Protein AF-A0A7C5WNE4-F1 (afdb_monomer_lite)

Sequence (240 aa):
MAMLGAAALPAALLIDAREHGLVRELGRRRARQRDAAPVLLGSLAWMGIGLTAAAFLVPDWYLLRSTTRSAAGTAEVSFALAVNGVLLGGVMLLLGQRPTALRRRIAGVLRWILPTHLMAPLLLMEVNEAFGVWMPWSILLLSLALGFCVASAVRQWKPFLFSGMVFLAAWYVRCFARIETELGDDRGWRVGLTVAALVAGPALMLLAWKGPAWIAKRRIRRWERLSSLRAEPRAGRSWR

Structure (mmCIF, N/CA/C/O backbone):
data_AF-A0A7C5WNE4-F1
#
_entry.id   AF-A0A7C5WNE4-F1
#
loop_
_atom_site.group_PDB
_atom_site.id
_atom_site.type_symbol
_atom_site.label_atom_id
_atom_site.label_alt_id
_atom_site.label_comp_id
_atom_site.label_asym_id
_atom_site.label_entity_id
_atom_site.label_seq_id
_atom_site.pdbx_PDB_ins_code
_atom_site.Cartn_x
_atom_site.Cartn_y
_atom_site.Cartn_z
_atom_site.occupancy
_atom_site.B_iso_or_equiv
_atom_site.auth_seq_id
_atom_site.auth_comp_id
_atom_site.auth_asym_id
_atom_site.auth_atom_id
_atom_site.pdbx_PDB_model_num
ATOM 1 N N . MET A 1 1 ? -4.559 -10.873 -14.034 1.00 37.84 1 MET A N 1
ATOM 2 C CA . MET A 1 1 ? -4.314 -10.396 -12.649 1.00 37.84 1 MET A CA 1
ATOM 3 C C . MET A 1 1 ? -5.546 -10.372 -11.727 1.00 37.84 1 MET A C 1
ATOM 5 O O . MET A 1 1 ? -5.359 -10.233 -10.526 1.00 37.84 1 MET A O 1
ATOM 9 N N . ALA A 1 2 ? -6.779 -10.596 -12.206 1.00 33.19 2 ALA A N 1
ATOM 10 C CA . ALA A 1 2 ? -7.979 -10.648 -11.350 1.00 33.19 2 ALA A CA 1
ATOM 11 C C . ALA A 1 2 ? -8.043 -11.856 -10.378 1.00 33.19 2 ALA A C 1
ATOM 13 O O . ALA A 1 2 ? -8.724 -11.792 -9.359 1.00 33.19 2 ALA A O 1
ATOM 14 N N . MET A 1 3 ? -7.302 -12.941 -10.641 1.00 30.50 3 MET A N 1
ATOM 15 C CA . MET A 1 3 ? -7.360 -14.163 -9.821 1.00 30.50 3 MET A CA 1
ATOM 16 C C . MET A 1 3 ? -6.629 -14.077 -8.469 1.00 30.50 3 MET A C 1
ATOM 18 O O . MET A 1 3 ? -7.032 -14.751 -7.524 1.00 30.50 3 MET A O 1
ATOM 22 N N . LEU A 1 4 ? -5.611 -13.220 -8.322 1.00 36.50 4 LEU A N 1
ATOM 23 C CA . LEU A 1 4 ? -4.866 -13.102 -7.056 1.00 36.50 4 LEU A CA 1
ATOM 24 C C . LEU A 1 4 ? -5.669 -12.374 -5.961 1.00 36.50 4 LEU A C 1
ATOM 26 O O . LEU A 1 4 ? -5.543 -12.703 -4.784 1.00 36.50 4 LEU A O 1
ATOM 30 N N . GLY A 1 5 ? -6.559 -11.449 -6.340 1.00 36.56 5 GLY A N 1
ATOM 31 C CA . GLY A 1 5 ? -7.485 -10.799 -5.404 1.00 36.56 5 GLY A CA 1
ATOM 32 C C . GLY A 1 5 ? -8.582 -11.740 -4.890 1.00 36.56 5 GLY A C 1
ATOM 33 O O . GLY A 1 5 ? -8.981 -11.645 -3.731 1.00 36.56 5 GLY A O 1
ATOM 34 N N . ALA A 1 6 ? -9.017 -12.694 -5.721 1.00 40.59 6 ALA A N 1
ATOM 35 C CA . ALA A 1 6 ? -10.048 -13.666 -5.363 1.00 40.59 6 ALA A CA 1
ATOM 36 C C . ALA A 1 6 ? -9.552 -14.725 -4.363 1.00 40.59 6 ALA A C 1
ATOM 38 O O . ALA A 1 6 ? -10.344 -15.199 -3.557 1.00 40.59 6 ALA A O 1
ATOM 39 N N . ALA A 1 7 ? -8.253 -15.054 -4.364 1.00 38.09 7 ALA A N 1
ATOM 40 C CA . ALA A 1 7 ? -7.648 -16.011 -3.429 1.00 38.09 7 ALA A CA 1
ATOM 41 C C . ALA A 1 7 ? -7.307 -15.404 -2.050 1.00 38.09 7 ALA A C 1
ATOM 43 O O . ALA A 1 7 ? -7.29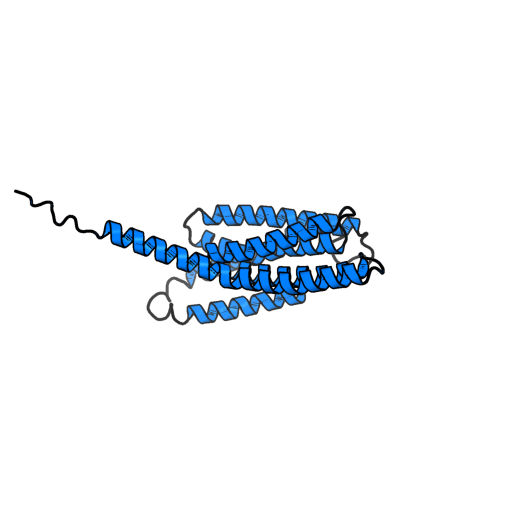8 -16.109 -1.040 1.00 38.09 7 ALA A O 1
ATOM 44 N N . ALA A 1 8 ? -7.084 -14.087 -1.973 1.00 44.19 8 ALA A N 1
ATOM 45 C CA . ALA A 1 8 ? -6.803 -13.396 -0.711 1.00 44.19 8 ALA A CA 1
ATOM 46 C C . ALA A 1 8 ? -8.034 -13.316 0.215 1.00 44.19 8 ALA A C 1
ATOM 48 O O . ALA A 1 8 ? -7.898 -13.355 1.439 1.00 44.19 8 ALA A O 1
ATOM 49 N N . LEU A 1 9 ? -9.237 -13.254 -0.364 1.00 44.12 9 LEU A N 1
ATOM 50 C CA . LEU A 1 9 ? -10.505 -13.201 0.369 1.00 44.12 9 LEU A CA 1
ATOM 51 C C . LEU A 1 9 ? -10.791 -14.478 1.198 1.00 44.12 9 LEU A C 1
ATOM 53 O O . LEU A 1 9 ? -11.045 -14.350 2.398 1.00 44.12 9 LEU A O 1
ATOM 57 N N . PRO A 1 10 ? -10.714 -15.707 0.640 1.00 48.47 10 PRO A N 1
ATOM 58 C CA . PRO A 1 10 ? -10.914 -16.938 1.404 1.00 48.47 10 PRO A CA 1
ATOM 59 C C . PRO A 1 10 ? -9.796 -17.186 2.425 1.00 48.47 10 PRO A C 1
ATOM 61 O O . PRO A 1 10 ? -10.081 -17.678 3.515 1.00 48.47 10 PRO A O 1
ATOM 64 N N . ALA A 1 11 ? -8.551 -16.783 2.142 1.00 44.16 11 ALA A N 1
ATOM 65 C CA . ALA A 1 11 ? -7.455 -16.867 3.110 1.00 44.16 11 ALA A CA 1
ATOM 66 C C . ALA A 1 11 ? -7.670 -15.929 4.315 1.00 44.16 11 ALA A C 1
ATOM 68 O O . ALA A 1 11 ? -7.474 -16.335 5.462 1.00 44.16 11 ALA A O 1
ATOM 69 N N . ALA A 1 12 ? -8.146 -14.701 4.078 1.00 51.56 12 ALA A N 1
ATOM 70 C CA . ALA A 1 12 ? -8.519 -13.767 5.140 1.00 51.56 12 ALA A CA 1
ATOM 71 C C . ALA A 1 12 ? -9.698 -14.289 5.984 1.00 51.56 12 ALA A C 1
ATOM 73 O O . ALA A 1 12 ? -9.687 -14.140 7.207 1.00 51.56 12 A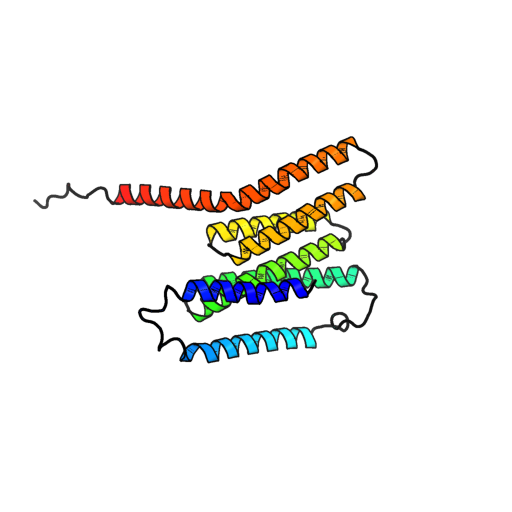LA A O 1
ATOM 74 N N . LEU A 1 13 ? -10.671 -14.959 5.353 1.00 49.12 13 LEU A N 1
ATOM 75 C CA . LEU A 1 13 ? -11.804 -15.596 6.036 1.00 49.12 13 LEU A CA 1
ATOM 76 C C . LEU A 1 13 ? -11.381 -16.812 6.880 1.00 49.12 13 LEU A C 1
ATOM 78 O O . LEU A 1 13 ? -11.878 -16.984 7.992 1.00 49.12 13 LEU A O 1
ATOM 82 N N . LEU A 1 14 ? -10.433 -17.623 6.401 1.00 50.09 14 LEU A N 1
ATOM 83 C CA . LEU A 1 14 ? -9.893 -18.781 7.129 1.00 50.09 14 LEU A CA 1
ATOM 84 C C . LEU A 1 14 ? -9.075 -18.377 8.365 1.00 50.09 14 LEU A C 1
ATOM 86 O O . LEU A 1 14 ? -9.166 -19.026 9.409 1.00 50.09 14 LEU A O 1
ATOM 90 N N . ILE A 1 15 ? -8.301 -17.293 8.269 1.00 48.22 15 ILE A N 1
ATOM 91 C CA . ILE A 1 15 ? -7.490 -16.781 9.384 1.00 48.22 15 ILE A CA 1
ATOM 92 C C . ILE A 1 15 ? -8.384 -16.154 10.470 1.00 48.22 15 ILE A C 1
ATOM 94 O O . ILE A 1 15 ? -8.166 -16.404 11.657 1.00 48.22 15 ILE A O 1
ATOM 98 N N . ASP A 1 16 ? -9.432 -15.417 10.086 1.00 46.94 16 ASP A N 1
ATOM 99 C CA . ASP A 1 16 ? -10.393 -14.809 11.025 1.00 46.94 16 ASP A CA 1
ATOM 100 C C . ASP A 1 16 ? -11.283 -15.864 11.720 1.00 46.94 16 ASP A C 1
ATOM 102 O O . ASP A 1 16 ? -11.597 -15.754 12.909 1.00 46.94 16 ASP A O 1
ATOM 106 N N . ALA A 1 17 ? -11.620 -16.956 11.020 1.00 54.62 17 ALA A N 1
ATOM 107 C CA . ALA A 1 17 ? -12.373 -18.075 11.587 1.00 54.62 17 ALA A CA 1
ATOM 108 C C . ALA A 1 17 ? -11.606 -18.807 12.707 1.00 54.62 17 ALA A C 1
ATOM 110 O O . ALA A 1 17 ? -12.213 -19.219 13.699 1.00 54.62 17 ALA A O 1
ATOM 111 N N . ARG A 1 18 ? -10.273 -18.925 12.594 1.00 48.44 18 ARG A N 1
ATOM 112 C CA . ARG A 1 18 ? -9.430 -19.593 13.603 1.00 48.44 18 ARG A CA 1
ATOM 113 C C . ARG A 1 18 ? -9.220 -18.751 14.865 1.00 48.44 18 ARG A C 1
ATOM 115 O O . ARG A 1 18 ? -9.280 -19.294 15.966 1.00 48.44 18 ARG A O 1
ATOM 122 N N . GLU A 1 19 ? -9.046 -17.433 14.738 1.00 45.78 19 GLU A N 1
ATOM 123 C CA . GLU A 1 19 ? -8.872 -16.527 15.893 1.00 45.78 19 GLU A CA 1
ATOM 124 C C . GLU A 1 19 ? -10.174 -16.352 16.712 1.00 45.78 19 GLU A C 1
ATOM 126 O O . GLU A 1 19 ? -10.143 -15.986 17.889 1.00 45.78 19 GLU A O 1
ATOM 131 N N . HIS A 1 20 ? -11.342 -16.645 16.129 1.00 44.78 20 HIS A N 1
ATOM 132 C CA . HIS A 1 20 ? -12.647 -16.499 16.784 1.00 44.78 20 HIS A CA 1
ATOM 133 C C . HIS A 1 20 ? -13.189 -17.748 17.492 1.00 44.78 20 HIS A C 1
ATOM 135 O O . HIS A 1 20 ? -14.148 -17.605 18.260 1.00 44.78 20 HIS A O 1
ATOM 141 N N . GLY A 1 21 ? -12.577 -18.923 17.306 1.00 47.31 21 GLY A N 1
ATOM 142 C CA . GLY A 1 21 ? -12.914 -20.143 18.053 1.00 47.31 21 GLY A CA 1
ATOM 143 C C . GLY A 1 21 ? -12.549 -20.043 19.538 1.00 47.31 21 GLY A C 1
ATOM 144 O O . GLY A 1 21 ? -13.383 -20.297 20.401 1.00 47.31 21 GLY A O 1
ATOM 145 N N . LEU A 1 22 ? -11.356 -19.525 19.844 1.00 47.03 22 LEU A N 1
ATOM 146 C CA . LEU A 1 22 ? -10.805 -19.488 21.208 1.00 47.03 22 LEU A CA 1
ATOM 147 C C . LEU A 1 22 ? -11.406 -18.404 22.125 1.00 47.03 22 LEU A C 1
ATOM 149 O O . LEU A 1 22 ? -11.330 -18.515 23.342 1.00 47.03 22 LEU A O 1
ATOM 153 N N . VAL A 1 23 ? -12.039 -17.363 21.571 1.00 49.62 23 VAL A N 1
ATOM 154 C CA . VAL A 1 23 ? -12.553 -16.212 22.353 1.00 49.62 23 VAL A CA 1
ATOM 155 C C . VAL A 1 23 ? -14.090 -16.235 22.495 1.00 49.62 23 VAL A C 1
ATOM 157 O O . VAL A 1 23 ? -14.679 -15.385 23.166 1.00 49.62 23 VAL A O 1
ATOM 160 N N . ARG A 1 24 ? -14.792 -17.190 21.858 1.00 46.88 24 ARG A N 1
ATOM 161 C CA . ARG A 1 24 ? -16.273 -17.241 21.820 1.00 46.88 24 ARG A CA 1
ATOM 162 C C . ARG A 1 24 ? -16.926 -18.373 22.602 1.00 46.88 24 ARG A C 1
ATOM 164 O O . ARG A 1 24 ? -18.151 -18.318 22.745 1.00 46.88 24 ARG A O 1
ATOM 171 N N . GLU A 1 25 ? -16.189 -19.354 23.103 1.00 48.19 25 GLU A N 1
ATOM 172 C CA . GLU A 1 25 ? -16.832 -20.520 23.720 1.00 48.19 25 GLU A CA 1
ATOM 173 C C . GLU A 1 25 ? -17.483 -20.212 25.079 1.00 48.19 25 GLU A C 1
ATOM 175 O O . GLU A 1 25 ? -18.455 -20.859 25.446 1.00 48.19 25 GLU A O 1
ATOM 180 N N . LEU A 1 26 ? -17.081 -19.127 25.753 1.00 47.12 26 LEU A N 1
ATOM 181 C CA . LEU A 1 26 ? -17.519 -18.829 27.123 1.00 47.12 26 LEU A CA 1
ATOM 182 C C . LEU A 1 26 ? -18.565 -17.702 27.294 1.00 47.12 26 LEU A C 1
ATOM 184 O O . LEU A 1 26 ? -18.782 -17.270 28.418 1.00 47.12 26 LEU A O 1
ATOM 188 N N . GLY A 1 27 ? -19.283 -17.220 26.259 1.00 51.28 27 GLY A N 1
ATOM 189 C CA . GLY A 1 27 ? -20.433 -16.338 26.596 1.00 51.28 27 GLY A CA 1
ATOM 190 C C . GLY A 1 27 ? -21.216 -15.555 25.539 1.00 51.28 27 GLY A C 1
ATOM 191 O O . GLY A 1 27 ? -22.021 -14.708 25.910 1.00 51.28 27 GLY A O 1
ATOM 192 N N . ARG A 1 28 ? -21.024 -15.747 24.225 1.00 49.31 28 ARG A N 1
ATOM 193 C CA . ARG A 1 28 ? -21.617 -14.839 23.204 1.00 49.31 28 ARG A CA 1
ATOM 194 C C . ARG A 1 28 ? -22.352 -15.530 22.043 1.00 49.31 28 ARG A C 1
ATOM 196 O O . ARG A 1 28 ? -22.368 -14.974 20.942 1.00 49.31 28 ARG A O 1
ATOM 203 N N . ARG A 1 29 ? -22.933 -16.725 22.238 1.00 48.59 29 ARG A N 1
ATOM 204 C CA . ARG A 1 29 ? -23.576 -17.493 21.144 1.00 48.59 29 ARG A CA 1
ATOM 205 C C . ARG A 1 29 ? -25.023 -17.074 20.796 1.00 48.59 29 ARG A C 1
ATOM 207 O O . ARG A 1 29 ? -25.356 -17.133 19.622 1.00 48.59 29 ARG A O 1
ATOM 214 N N . ARG A 1 30 ? -25.857 -16.548 21.710 1.00 44.69 30 ARG A N 1
ATOM 215 C CA . ARG A 1 30 ? -27.266 -16.180 21.381 1.00 44.69 30 ARG A CA 1
ATOM 216 C C . ARG A 1 30 ? -27.478 -14.790 20.758 1.00 44.69 30 ARG A C 1
ATOM 218 O O . ARG A 1 30 ? -28.405 -14.617 19.979 1.00 44.69 30 ARG A O 1
ATOM 225 N N . ALA A 1 31 ? -26.613 -13.809 21.025 1.00 46.25 31 ALA A N 1
ATOM 226 C CA . ALA A 1 31 ? -26.814 -12.437 20.532 1.00 46.25 31 ALA A CA 1
ATOM 227 C C . ALA A 1 31 ? -26.291 -12.182 19.099 1.00 46.25 31 ALA A C 1
ATOM 229 O O . ALA A 1 31 ? -26.682 -11.209 18.470 1.00 46.25 31 ALA A O 1
ATOM 230 N N . ARG A 1 32 ? -25.413 -13.038 18.549 1.00 47.53 32 ARG A N 1
ATOM 231 C CA . ARG A 1 32 ? -24.748 -12.779 17.250 1.00 47.53 32 ARG A CA 1
ATOM 232 C C . ARG A 1 32 ? -25.515 -13.269 16.017 1.00 47.53 32 ARG A C 1
ATOM 234 O O . ARG A 1 32 ? -25.189 -12.830 14.919 1.00 47.53 32 ARG A O 1
ATOM 241 N N . GLN A 1 33 ? -26.499 -14.156 16.170 1.00 47.81 33 GLN A N 1
ATOM 242 C CA . GLN A 1 33 ? -27.218 -14.741 15.029 1.00 47.81 33 GLN A CA 1
ATOM 243 C C . GLN A 1 33 ? -28.276 -13.792 14.434 1.00 47.81 33 GLN A C 1
ATOM 245 O O . GLN A 1 33 ? -28.468 -13.797 13.223 1.00 47.81 33 GLN A O 1
ATOM 250 N N . ARG A 1 34 ? -28.885 -12.906 15.241 1.00 47.34 34 ARG A N 1
ATOM 251 C CA . ARG A 1 34 ? -29.848 -11.890 14.759 1.00 47.34 34 ARG A CA 1
ATOM 252 C C . ARG A 1 34 ? -29.205 -10.719 13.991 1.00 47.34 34 ARG A C 1
ATOM 254 O O . ARG A 1 34 ? -29.879 -10.098 13.181 1.00 47.34 34 ARG A O 1
ATOM 261 N N . ASP A 1 35 ? -27.897 -10.493 14.146 1.00 47.38 35 ASP A N 1
ATOM 262 C CA . ASP A 1 35 ? -27.158 -9.396 13.486 1.00 47.38 35 ASP A CA 1
ATOM 263 C C . ASP A 1 35 ? -26.395 -9.817 12.217 1.00 47.38 35 ASP A C 1
ATOM 265 O O . ASP A 1 35 ? -25.770 -8.982 11.556 1.00 47.38 35 ASP A O 1
ATOM 269 N N . ALA A 1 36 ? -26.373 -11.111 11.891 1.00 49.19 36 ALA A N 1
ATOM 270 C CA . ALA A 1 36 ? -25.631 -11.627 10.741 1.00 49.19 36 ALA A CA 1
ATOM 271 C C . ALA A 1 36 ? -26.383 -11.380 9.425 1.00 49.19 36 ALA A C 1
ATOM 273 O O . ALA A 1 36 ? -25.782 -10.919 8.458 1.00 49.19 36 ALA A O 1
ATOM 274 N N . ALA A 1 37 ? -27.700 -11.600 9.420 1.00 52.44 37 ALA A N 1
ATOM 275 C CA . ALA A 1 37 ? -28.558 -11.375 8.260 1.00 52.44 37 ALA A CA 1
ATOM 276 C C . ALA A 1 37 ? -28.557 -9.910 7.772 1.00 52.44 37 ALA A C 1
ATOM 278 O O . ALA A 1 37 ? -28.301 -9.701 6.587 1.00 52.44 37 ALA A O 1
ATOM 279 N N . PRO A 1 38 ? -28.732 -8.881 8.629 1.00 53.22 38 PRO A N 1
ATOM 280 C CA . PRO A 1 38 ? -28.729 -7.493 8.161 1.00 53.22 38 PRO A CA 1
ATOM 281 C C . PRO A 1 38 ? -27.350 -7.008 7.681 1.00 53.22 38 PRO A C 1
ATOM 283 O O . PRO A 1 38 ? -27.281 -6.178 6.779 1.00 53.22 38 PRO A O 1
ATOM 286 N N . VAL A 1 39 ? -26.237 -7.537 8.212 1.00 48.00 39 VAL A N 1
ATOM 287 C CA . VAL A 1 39 ? -24.887 -7.196 7.711 1.00 48.00 39 VAL A CA 1
ATOM 288 C C . VAL A 1 39 ? -24.570 -7.905 6.398 1.00 48.00 39 VAL A C 1
ATOM 290 O O . VAL A 1 39 ? -23.946 -7.298 5.528 1.00 48.00 39 VAL A O 1
ATOM 293 N N . LEU A 1 40 ? -25.027 -9.145 6.218 1.00 54.62 40 LEU A N 1
ATOM 294 C CA . LEU A 1 40 ? -24.888 -9.855 4.947 1.00 54.62 40 LEU A CA 1
ATOM 295 C C . LEU A 1 40 ? -25.726 -9.168 3.855 1.00 54.62 40 LEU A C 1
ATOM 297 O O . LEU A 1 40 ? -25.198 -8.873 2.787 1.00 54.62 40 LEU A O 1
ATOM 301 N N . LEU A 1 41 ? -26.979 -8.807 4.170 1.00 53.59 41 LEU A N 1
ATOM 302 C CA . LEU A 1 41 ? -27.868 -8.027 3.300 1.00 53.59 41 LEU A CA 1
ATOM 303 C C . LEU A 1 41 ? -27.280 -6.650 2.970 1.00 53.59 41 LEU A C 1
ATOM 305 O O . LEU A 1 41 ? -27.300 -6.252 1.814 1.00 53.59 41 LEU A O 1
ATOM 309 N N . GLY A 1 42 ? -26.673 -5.954 3.937 1.00 54.72 42 GLY A N 1
ATOM 310 C CA . GLY A 1 42 ? -26.012 -4.667 3.688 1.00 54.72 42 GLY A CA 1
ATOM 311 C C . GLY A 1 42 ? -24.732 -4.770 2.849 1.00 54.72 42 GLY A C 1
ATOM 312 O O . GLY A 1 42 ? -24.441 -3.871 2.066 1.00 54.72 42 GLY A O 1
ATOM 313 N N . SER A 1 43 ? -23.980 -5.867 2.972 1.00 46.28 43 SER A N 1
ATOM 314 C CA . SER A 1 43 ? -22.759 -6.107 2.184 1.00 46.28 43 SER A CA 1
ATOM 315 C C . SER A 1 43 ? -23.089 -6.526 0.750 1.00 46.28 43 SER A C 1
ATOM 317 O O . SER A 1 43 ? -22.432 -6.076 -0.184 1.00 46.28 43 SER A O 1
ATOM 319 N N . LEU A 1 44 ? -24.143 -7.329 0.571 1.00 57.28 44 LEU A N 1
ATOM 320 C CA . LEU A 1 44 ? -24.668 -7.698 -0.744 1.00 57.28 44 LEU A CA 1
ATOM 321 C C . LEU A 1 44 ? -25.334 -6.502 -1.436 1.00 57.28 44 LEU A C 1
ATOM 323 O O . LEU A 1 44 ? -25.111 -6.307 -2.625 1.00 57.28 44 LEU A O 1
ATOM 327 N N . ALA A 1 45 ? -26.060 -5.653 -0.700 1.00 53.72 45 ALA A N 1
ATOM 328 C CA . ALA A 1 45 ? -26.625 -4.414 -1.233 1.00 53.72 45 ALA A CA 1
ATOM 329 C C . ALA A 1 45 ? -25.530 -3.423 -1.674 1.00 53.72 45 ALA A C 1
ATOM 331 O O . ALA A 1 45 ? -25.657 -2.813 -2.729 1.00 53.72 45 ALA A O 1
ATOM 332 N N . TRP A 1 46 ? -24.417 -3.304 -0.932 1.00 53.47 46 TRP A N 1
ATOM 333 C CA . TRP A 1 46 ? -23.271 -2.470 -1.335 1.00 53.47 46 TRP A CA 1
ATOM 334 C C . TRP A 1 46 ? -22.446 -3.064 -2.482 1.00 53.47 46 TRP A C 1
ATOM 336 O O . TRP A 1 46 ? -22.011 -2.312 -3.350 1.00 53.47 46 TRP A O 1
ATOM 346 N N . MET A 1 47 ? -22.247 -4.386 -2.531 1.00 52.12 47 MET A N 1
ATOM 347 C CA . MET A 1 47 ? -21.655 -5.035 -3.710 1.00 52.12 47 MET A CA 1
ATOM 348 C C . MET A 1 47 ? -22.550 -4.854 -4.936 1.00 52.12 47 MET A C 1
ATOM 350 O O . MET A 1 47 ? -22.035 -4.534 -5.997 1.00 52.12 47 MET A O 1
ATOM 354 N N . GLY A 1 48 ? -23.870 -4.985 -4.784 1.00 52.69 48 GLY A N 1
ATOM 355 C CA . GLY A 1 48 ? -24.845 -4.757 -5.848 1.00 52.69 48 GLY A CA 1
ATOM 356 C C . GLY A 1 48 ? -24.838 -3.313 -6.340 1.00 52.69 48 GLY A C 1
ATOM 357 O O . GLY A 1 48 ? -24.709 -3.087 -7.529 1.00 52.69 48 GLY A O 1
ATOM 358 N N . ILE A 1 49 ? -24.870 -2.320 -5.449 1.00 53.94 49 ILE A N 1
ATOM 359 C CA . ILE A 1 49 ? -24.830 -0.901 -5.841 1.00 53.94 49 ILE A CA 1
ATOM 360 C C . ILE A 1 49 ? -23.458 -0.519 -6.421 1.00 53.94 49 ILE A C 1
ATOM 362 O O . ILE A 1 49 ? -23.405 0.218 -7.399 1.00 53.94 49 ILE A O 1
ATOM 366 N N . GLY A 1 50 ? -22.354 -1.055 -5.887 1.00 50.03 50 GLY A N 1
ATOM 367 C CA . GLY A 1 50 ? -21.010 -0.859 -6.437 1.00 50.03 50 GLY A CA 1
ATOM 368 C C . GLY A 1 50 ? -20.834 -1.487 -7.820 1.00 50.03 50 GLY A C 1
ATOM 369 O O . GLY A 1 50 ? -20.232 -0.867 -8.687 1.00 50.03 50 GLY A O 1
ATOM 370 N N . LEU A 1 51 ? -21.410 -2.669 -8.053 1.00 53.81 51 LEU A N 1
ATOM 371 C CA . LEU A 1 51 ? -21.401 -3.341 -9.355 1.00 53.81 51 LEU A CA 1
ATOM 372 C C . LEU A 1 51 ? -22.375 -2.694 -10.352 1.00 53.81 51 LEU A C 1
ATOM 374 O O . LEU A 1 51 ? -22.005 -2.542 -11.506 1.00 53.81 51 LEU A O 1
ATOM 378 N N . THR A 1 52 ? -23.567 -2.252 -9.932 1.00 46.31 52 THR A N 1
ATOM 379 C CA . THR A 1 52 ? -24.563 -1.576 -10.788 1.00 46.31 52 THR A CA 1
ATOM 380 C C . THR A 1 52 ? -24.146 -0.141 -11.127 1.00 46.31 52 THR A C 1
ATOM 382 O O . THR A 1 52 ? -24.333 0.285 -12.261 1.00 46.31 52 THR A O 1
ATOM 385 N N . ALA A 1 53 ? -23.491 0.592 -10.217 1.00 48.19 53 ALA A N 1
ATOM 386 C CA . ALA A 1 53 ? -22.873 1.888 -10.524 1.00 48.19 53 ALA A CA 1
ATOM 387 C C . ALA A 1 53 ? -21.615 1.723 -11.393 1.00 48.19 53 ALA A C 1
ATOM 389 O O . ALA A 1 53 ? -21.427 2.480 -12.340 1.00 48.19 53 ALA A O 1
ATOM 390 N N . ALA A 1 54 ? -20.809 0.684 -11.149 1.00 45.31 54 ALA A N 1
ATOM 391 C CA . ALA A 1 54 ? -19.722 0.290 -12.045 1.00 45.31 54 ALA A CA 1
ATOM 392 C C . ALA A 1 54 ? -20.206 -0.377 -13.348 1.00 45.31 54 ALA A C 1
ATOM 394 O O . ALA A 1 54 ? -19.374 -0.715 -14.174 1.00 45.31 54 ALA A O 1
ATOM 395 N N . ALA A 1 55 ? -21.510 -0.574 -13.558 1.00 47.31 55 ALA A N 1
ATOM 396 C CA . ALA A 1 55 ? -22.068 -1.076 -14.816 1.00 47.31 55 ALA A CA 1
ATOM 397 C C . ALA A 1 55 ? -22.810 0.019 -15.603 1.00 47.31 55 ALA A C 1
ATOM 399 O O . ALA A 1 55 ? -22.720 0.033 -16.822 1.00 47.31 55 ALA A O 1
ATOM 400 N N . PHE A 1 56 ? -23.495 0.958 -14.931 1.00 40.59 56 PHE A N 1
ATOM 401 C CA . PHE A 1 56 ? -24.239 2.061 -15.567 1.00 40.59 56 PHE A CA 1
ATOM 402 C C . PHE A 1 56 ? -23.409 3.329 -15.831 1.00 40.59 56 PHE A C 1
ATOM 404 O O . PHE A 1 56 ? -23.754 4.094 -16.724 1.00 40.59 56 PHE A O 1
ATOM 411 N N . LEU A 1 57 ? -22.336 3.576 -15.066 1.00 46.09 57 LEU A N 1
ATOM 412 C CA . LEU A 1 57 ? -21.410 4.704 -15.289 1.00 46.09 57 LEU A CA 1
ATOM 413 C C . LEU A 1 57 ? -20.115 4.277 -15.971 1.00 46.09 57 LEU A C 1
ATOM 415 O O . LEU A 1 57 ? -19.214 5.092 -16.149 1.00 46.09 57 LEU A O 1
ATOM 419 N N . VAL A 1 58 ? -20.011 2.999 -16.314 1.00 43.00 58 VAL A N 1
ATOM 420 C CA . VAL A 1 58 ? -18.922 2.475 -17.115 1.00 43.00 58 VAL A CA 1
ATOM 421 C C . VAL A 1 58 ? -19.217 2.837 -18.568 1.00 43.00 58 VAL A C 1
ATOM 423 O O . VAL A 1 58 ? -20.182 2.337 -19.141 1.00 43.00 58 VAL A O 1
ATOM 426 N N . PRO A 1 59 ? -18.424 3.727 -19.181 1.00 46.47 59 PRO A N 1
ATOM 427 C CA . PRO A 1 59 ? -18.478 3.924 -20.617 1.00 46.47 59 PRO A CA 1
ATOM 428 C C . PRO A 1 59 ? -17.962 2.642 -21.284 1.00 46.47 59 PRO A C 1
ATOM 430 O O . PRO A 1 59 ? -17.232 1.871 -20.649 1.00 46.47 59 PRO A O 1
ATOM 433 N N . ASP A 1 60 ? -18.317 2.421 -22.552 1.00 46.31 60 ASP A N 1
ATOM 434 C CA . ASP A 1 60 ? -18.086 1.188 -23.337 1.00 46.31 60 ASP A CA 1
ATOM 435 C C . ASP A 1 60 ? -16.666 0.588 -23.253 1.00 46.31 60 ASP A C 1
ATOM 437 O O . ASP A 1 60 ? -16.432 -0.561 -23.620 1.00 46.31 60 ASP A O 1
ATOM 441 N N . TRP A 1 61 ? -15.699 1.329 -22.716 1.00 46.00 61 TRP A N 1
ATOM 442 C CA . TRP A 1 61 ? -14.358 0.870 -22.437 1.00 46.00 61 TRP A CA 1
ATOM 443 C C . TRP A 1 61 ? -14.246 -0.268 -21.399 1.00 46.00 61 TRP A C 1
ATOM 445 O O . TRP A 1 61 ? -13.383 -1.125 -21.595 1.00 46.00 61 TRP A O 1
ATOM 455 N N . TYR A 1 62 ? -15.025 -0.334 -20.306 1.00 41.00 62 TYR A N 1
ATOM 456 C CA . TYR A 1 62 ? -14.753 -1.281 -19.186 1.00 41.00 62 TYR A CA 1
ATOM 457 C C . TYR A 1 62 ? -15.300 -2.705 -19.372 1.00 41.00 62 TYR A C 1
ATOM 459 O O . TYR A 1 62 ? -14.681 -3.660 -18.896 1.00 41.00 62 TYR A O 1
ATOM 467 N N . LEU A 1 63 ? -16.418 -2.881 -20.077 1.00 47.06 63 LEU A N 1
ATOM 468 C CA . LEU A 1 63 ? -16.839 -4.204 -20.533 1.00 47.06 63 LEU A CA 1
ATOM 469 C C . LEU A 1 63 ? -15.916 -4.572 -21.686 1.00 47.06 63 LEU A C 1
ATOM 471 O O . LEU A 1 63 ? -16.154 -4.068 -22.766 1.00 47.06 63 LEU A O 1
ATOM 475 N N . LEU A 1 64 ? -14.864 -5.364 -21.422 1.00 45.56 64 LEU A N 1
ATOM 476 C CA . LEU A 1 64 ? -13.923 -6.063 -22.330 1.00 45.56 64 LEU A CA 1
ATOM 477 C C . LEU A 1 64 ? -14.366 -6.209 -23.811 1.00 45.56 64 LEU A C 1
ATOM 479 O O . LEU A 1 64 ? -14.470 -7.306 -24.354 1.00 45.56 64 LEU A O 1
ATOM 483 N N . ARG A 1 65 ? -14.594 -5.088 -24.488 1.00 41.81 65 ARG A N 1
ATOM 484 C CA . ARG A 1 65 ? -15.045 -4.964 -25.869 1.00 41.81 65 ARG A CA 1
ATOM 485 C C . ARG A 1 65 ? -14.283 -3.815 -26.510 1.00 41.81 65 ARG A C 1
ATOM 487 O O . ARG A 1 65 ? -14.835 -2.853 -27.016 1.00 41.81 65 ARG A O 1
ATOM 494 N N . SER A 1 66 ? -12.965 -3.923 -26.450 1.00 42.56 66 SER A N 1
ATOM 495 C CA . SER A 1 66 ? -12.098 -3.749 -27.614 1.00 42.56 66 SER A CA 1
ATOM 496 C C . SER A 1 66 ? -10.652 -3.907 -27.171 1.00 42.56 66 SER A C 1
ATOM 498 O O . SER A 1 66 ? -10.163 -3.303 -26.220 1.00 42.56 66 SER A O 1
ATOM 500 N N . THR A 1 67 ? -9.971 -4.764 -27.900 1.00 45.12 67 THR A N 1
ATOM 501 C CA . THR A 1 67 ? -8.559 -5.129 -27.856 1.00 45.12 67 THR A CA 1
ATOM 502 C C . THR A 1 67 ? -7.602 -3.971 -28.195 1.00 45.12 67 THR A C 1
ATOM 504 O O . THR A 1 67 ? -6.456 -4.216 -28.550 1.00 45.12 67 THR A O 1
ATOM 507 N N . THR A 1 68 ? -8.031 -2.709 -28.073 1.00 49.97 68 THR A N 1
ATOM 508 C CA . THR A 1 68 ? -7.277 -1.525 -28.522 1.00 49.97 68 THR A CA 1
ATOM 509 C C . THR A 1 68 ? -7.600 -0.277 -27.693 1.00 49.97 68 THR A C 1
ATOM 511 O O . THR A 1 68 ? -7.937 0.771 -28.245 1.00 49.97 68 THR A O 1
ATOM 514 N N . ARG A 1 69 ? -7.522 -0.337 -26.357 1.00 55.25 69 ARG A N 1
ATOM 515 C CA . ARG A 1 69 ? -7.450 0.924 -25.601 1.00 55.25 69 ARG A CA 1
ATOM 516 C C . ARG A 1 69 ? -6.076 1.547 -25.789 1.00 55.25 69 ARG A C 1
ATOM 518 O O . ARG A 1 69 ? -5.063 0.905 -25.527 1.00 55.25 69 ARG A O 1
ATOM 525 N N . SER A 1 70 ? -6.059 2.807 -26.212 1.00 64.44 70 SER A N 1
ATOM 526 C CA . SER A 1 70 ? -4.854 3.629 -26.186 1.00 64.44 70 SER A CA 1
ATOM 527 C C . SER A 1 70 ? -4.304 3.703 -24.755 1.00 64.44 70 SER A C 1
ATOM 529 O O . SER A 1 70 ? -5.061 3.637 -23.779 1.00 64.44 70 SER A O 1
ATOM 531 N N . ALA A 1 71 ? -2.985 3.859 -24.610 1.00 64.25 71 ALA A N 1
ATOM 532 C CA . ALA A 1 71 ? -2.339 4.026 -23.304 1.00 64.25 71 ALA A CA 1
ATOM 533 C C . ALA A 1 71 ? -2.986 5.162 -22.479 1.00 64.25 71 ALA A C 1
ATOM 535 O O . ALA A 1 71 ? -3.175 5.024 -21.269 1.00 64.25 71 ALA A O 1
ATOM 536 N N . ALA A 1 72 ? -3.447 6.223 -23.156 1.00 68.12 72 ALA A N 1
ATOM 537 C CA . ALA A 1 72 ? -4.191 7.335 -22.563 1.00 68.12 72 ALA A CA 1
ATOM 538 C C . ALA A 1 72 ? -5.487 6.884 -21.856 1.00 68.12 72 ALA A C 1
ATOM 540 O O . ALA A 1 72 ? -5.697 7.210 -20.688 1.00 68.12 72 ALA A O 1
ATOM 541 N N . GLY A 1 73 ? -6.303 6.041 -22.499 1.00 74.06 73 GLY A N 1
ATOM 542 C CA . GLY A 1 73 ? -7.548 5.531 -21.910 1.00 74.06 73 GLY A CA 1
ATOM 543 C C . GLY A 1 73 ? -7.343 4.550 -20.747 1.00 74.06 73 GLY A C 1
ATOM 544 O O . GLY A 1 73 ? -8.280 4.258 -20.006 1.00 74.06 73 GLY A O 1
ATOM 545 N N . THR A 1 74 ? -6.134 4.018 -20.560 1.00 75.56 74 THR A N 1
ATOM 546 C CA . THR A 1 74 ? -5.784 3.203 -19.382 1.00 75.56 74 THR A CA 1
ATOM 547 C C . THR A 1 74 ? -5.297 4.079 -18.224 1.00 75.56 74 THR A C 1
ATOM 549 O O . THR A 1 74 ? -5.611 3.799 -17.061 1.00 75.56 74 THR A O 1
ATOM 552 N N . ALA A 1 75 ? -4.582 5.165 -18.530 1.00 77.75 75 ALA A N 1
ATOM 553 C CA . ALA A 1 75 ? -4.104 6.140 -17.554 1.00 77.75 75 ALA A CA 1
ATOM 554 C C . ALA A 1 75 ? -5.258 6.864 -16.841 1.00 77.75 75 ALA A C 1
ATOM 556 O O . ALA A 1 75 ? -5.282 6.893 -15.612 1.00 77.75 75 ALA A O 1
ATOM 557 N N . GLU A 1 76 ? -6.251 7.364 -17.582 1.00 80.31 76 GLU A N 1
ATOM 558 C CA . GLU A 1 76 ? -7.412 8.075 -17.015 1.00 80.31 76 GLU A CA 1
ATOM 559 C C . GLU A 1 76 ? -8.206 7.207 -16.033 1.00 80.31 76 GLU A C 1
ATOM 561 O O . GLU A 1 76 ? -8.569 7.634 -14.936 1.00 80.31 76 GLU A O 1
ATOM 566 N N . VAL A 1 77 ? -8.422 5.944 -16.396 1.00 79.75 77 VAL A N 1
ATOM 567 C CA . VAL A 1 77 ? -9.156 4.981 -15.567 1.00 79.75 77 VAL A CA 1
ATOM 568 C C . VAL A 1 77 ? -8.379 4.640 -14.308 1.00 79.75 77 VAL A C 1
ATOM 570 O O . VAL A 1 77 ? -8.949 4.567 -13.219 1.00 79.75 77 VAL A O 1
ATOM 573 N N . SER A 1 78 ? -7.067 4.465 -14.441 1.00 80.06 78 SER A N 1
ATOM 574 C CA . SER A 1 78 ? -6.195 4.213 -13.299 1.00 80.06 78 SER A CA 1
ATOM 575 C C . SER A 1 78 ? -6.160 5.424 -12.357 1.00 80.06 78 SER A C 1
ATOM 577 O O . SER A 1 78 ? -6.250 5.269 -11.140 1.00 80.06 78 SER A O 1
ATOM 579 N N . PHE A 1 79 ? -6.137 6.639 -12.900 1.00 81.69 79 PHE A N 1
ATOM 580 C CA . PHE A 1 79 ? -6.224 7.861 -12.109 1.00 81.69 79 PHE A CA 1
ATOM 581 C C . PHE A 1 79 ? -7.560 7.967 -11.358 1.00 81.69 79 PHE A C 1
ATOM 583 O O . PHE A 1 79 ? -7.568 8.168 -10.142 1.00 81.69 79 PHE A O 1
ATOM 590 N N . ALA A 1 80 ? -8.689 7.741 -12.036 1.00 82.38 80 ALA A N 1
ATOM 591 C CA . ALA A 1 80 ? -10.013 7.756 -11.412 1.00 82.38 80 ALA A CA 1
ATOM 592 C C . ALA A 1 80 ? -10.135 6.721 -10.278 1.00 82.38 80 ALA A C 1
ATOM 594 O O . ALA A 1 80 ? -10.665 7.019 -9.205 1.00 82.38 80 ALA A O 1
ATOM 595 N N . LEU A 1 81 ? -9.589 5.516 -10.472 1.00 81.38 81 LEU A N 1
ATOM 596 C CA . LEU A 1 81 ? -9.544 4.492 -9.428 1.00 81.38 81 LEU A CA 1
ATOM 597 C C . LEU A 1 81 ? -8.675 4.919 -8.234 1.00 81.38 81 LEU A C 1
ATOM 599 O O . LEU A 1 81 ? -9.083 4.701 -7.093 1.00 81.38 81 LEU A O 1
ATOM 603 N N . ALA A 1 82 ? -7.531 5.570 -8.468 1.00 83.50 82 ALA A N 1
ATOM 604 C CA . ALA A 1 82 ? -6.690 6.098 -7.392 1.00 83.50 82 ALA A CA 1
ATOM 605 C C . ALA A 1 82 ? -7.417 7.185 -6.579 1.00 83.50 82 ALA A C 1
ATOM 607 O O . ALA A 1 82 ? -7.395 7.145 -5.346 1.00 83.50 82 ALA A O 1
ATOM 608 N N . VAL A 1 83 ? -8.122 8.107 -7.247 1.00 85.06 83 VAL A N 1
ATOM 609 C CA . VAL A 1 83 ? -8.958 9.134 -6.595 1.00 85.06 83 VAL A CA 1
ATOM 610 C C . VAL A 1 83 ? -10.065 8.487 -5.760 1.00 85.06 83 VAL A C 1
ATOM 612 O O . VAL A 1 83 ? -10.247 8.845 -4.595 1.00 85.06 83 VAL A O 1
ATOM 615 N N . ASN A 1 84 ? -10.748 7.471 -6.296 1.00 83.44 84 ASN A N 1
ATOM 616 C CA . ASN A 1 84 ? -11.731 6.692 -5.540 1.00 83.44 84 ASN A CA 1
ATOM 617 C C . ASN A 1 84 ? -11.104 6.023 -4.310 1.00 83.44 84 ASN A C 1
ATOM 619 O O . ASN A 1 84 ? -11.699 6.033 -3.232 1.00 83.44 84 ASN A O 1
ATOM 623 N N . GLY A 1 85 ? -9.882 5.501 -4.436 1.00 84.69 85 GLY A N 1
ATOM 624 C CA . GLY A 1 85 ? -9.092 5.017 -3.308 1.00 84.69 85 GLY A CA 1
ATOM 625 C C . GLY A 1 85 ? -8.926 6.085 -2.223 1.00 84.69 85 GLY A C 1
ATOM 626 O O . GLY A 1 85 ? -9.215 5.827 -1.057 1.00 84.69 85 GLY A O 1
ATOM 627 N N . VAL A 1 86 ? -8.532 7.309 -2.583 1.00 86.50 86 VAL A N 1
ATOM 628 C CA . VAL A 1 86 ? -8.381 8.420 -1.622 1.00 86.50 86 VAL A CA 1
ATOM 629 C C . VAL A 1 86 ? -9.707 8.743 -0.921 1.00 86.50 86 VAL A C 1
ATOM 631 O O . VAL A 1 86 ? -9.737 8.862 0.308 1.00 86.50 86 VAL A O 1
ATOM 634 N N . LEU A 1 87 ? -10.814 8.810 -1.668 1.00 85.00 87 LEU A N 1
ATOM 635 C CA . LEU A 1 87 ? -12.150 9.062 -1.114 1.00 85.00 87 LEU A CA 1
ATOM 636 C C . LEU A 1 87 ? -12.582 7.961 -0.134 1.00 85.00 87 LEU A C 1
ATOM 638 O O . LEU A 1 87 ? -13.022 8.260 0.981 1.00 85.00 87 LEU A O 1
ATOM 642 N N . LEU A 1 88 ? -12.387 6.688 -0.496 1.00 85.81 88 LEU A N 1
ATOM 643 C CA . LEU A 1 88 ? -12.632 5.549 0.396 1.00 85.81 88 LEU A CA 1
ATOM 644 C C . LEU A 1 88 ? -11.764 5.625 1.659 1.00 85.81 88 LEU A C 1
ATOM 646 O O . LEU A 1 88 ? -12.231 5.287 2.749 1.00 85.81 88 LEU A O 1
ATOM 650 N N . GLY A 1 89 ? -10.527 6.110 1.535 1.00 85.94 89 GLY A N 1
ATOM 651 C CA . GLY A 1 89 ? -9.633 6.369 2.660 1.00 85.94 89 GLY A CA 1
ATOM 652 C C . GLY A 1 89 ? -10.203 7.414 3.615 1.00 85.94 89 GLY A C 1
ATOM 653 O O . GLY A 1 89 ? -10.254 7.179 4.825 1.00 85.94 89 GLY A O 1
ATOM 654 N N . GLY A 1 90 ? -10.714 8.523 3.077 1.00 84.38 90 GLY A N 1
ATOM 655 C CA . GLY A 1 90 ? -11.412 9.554 3.845 1.00 84.38 90 GLY A CA 1
ATOM 656 C C . GLY A 1 90 ? -12.629 9.001 4.591 1.00 84.38 90 GLY A C 1
ATOM 657 O O . GLY A 1 90 ? -12.745 9.170 5.808 1.00 84.38 90 GLY A O 1
ATOM 658 N N . VAL A 1 91 ? -13.491 8.249 3.900 1.00 83.06 91 VAL A N 1
ATOM 659 C CA . VAL A 1 91 ? -14.666 7.599 4.506 1.00 83.06 91 VAL A CA 1
ATOM 660 C C . VAL A 1 91 ? -14.252 6.624 5.611 1.00 83.06 91 VAL A C 1
ATOM 662 O O . VAL A 1 91 ? -14.813 6.657 6.707 1.00 83.06 91 VAL A O 1
ATOM 665 N N . MET A 1 92 ? -13.236 5.791 5.376 1.00 88.12 92 MET A N 1
ATOM 666 C CA . MET A 1 92 ? -12.709 4.859 6.376 1.00 88.12 92 MET A CA 1
ATOM 667 C C . MET A 1 92 ? -12.245 5.592 7.646 1.00 88.12 92 MET A C 1
ATOM 669 O O . MET A 1 92 ? -12.543 5.144 8.759 1.00 88.12 92 MET A O 1
ATOM 673 N N . LEU A 1 93 ? -11.538 6.718 7.499 1.00 84.81 93 LEU A N 1
ATOM 674 C CA . LEU A 1 93 ? -11.071 7.525 8.628 1.00 84.81 93 LEU A CA 1
ATOM 675 C C . LEU A 1 93 ? -12.240 8.146 9.403 1.00 84.81 93 LEU A C 1
ATOM 677 O O . LEU A 1 93 ? -12.273 8.035 10.630 1.00 84.81 93 LEU A O 1
ATOM 681 N N . LEU A 1 94 ? -13.227 8.717 8.705 1.00 83.12 94 LEU A N 1
ATOM 682 C CA . LEU A 1 94 ? -14.432 9.296 9.314 1.00 83.12 94 LEU A CA 1
ATOM 683 C C . LEU A 1 94 ? -15.268 8.247 10.062 1.00 83.12 94 LEU A C 1
ATOM 685 O O . LEU A 1 94 ? -15.759 8.493 11.168 1.00 83.12 94 LEU A O 1
ATOM 689 N N . LEU A 1 95 ? -15.407 7.042 9.501 1.00 80.19 95 LEU A N 1
ATOM 690 C CA . LEU A 1 95 ? -16.098 5.931 10.161 1.00 80.19 95 LEU A CA 1
ATOM 691 C C . LEU A 1 95 ? -15.356 5.467 11.418 1.00 80.19 95 LEU A C 1
ATOM 693 O O . LEU A 1 95 ? -16.003 5.094 12.399 1.00 80.19 95 LEU A O 1
ATOM 697 N N . GLY A 1 96 ? -14.023 5.541 11.417 1.00 77.38 96 GLY A N 1
ATOM 698 C CA . GLY A 1 96 ? -13.174 5.188 12.553 1.00 77.38 96 GLY A CA 1
ATOM 699 C C . GLY A 1 96 ? -13.300 6.113 13.768 1.00 77.38 96 GLY A C 1
ATOM 700 O O . GLY A 1 96 ? -12.916 5.705 14.863 1.00 77.38 96 GLY A O 1
ATOM 701 N N . GLN A 1 97 ? -13.850 7.321 13.610 1.00 81.94 97 GLN A N 1
ATOM 702 C CA . GLN A 1 97 ? -13.982 8.287 14.708 1.00 81.94 97 GLN A CA 1
ATOM 703 C C . GLN A 1 97 ? -15.177 8.018 15.635 1.00 81.94 97 GLN A C 1
ATOM 705 O O . GLN A 1 97 ? -15.160 8.461 16.781 1.00 81.94 97 GLN A O 1
ATOM 710 N N . ARG A 1 98 ? -16.220 7.298 15.183 1.00 79.06 98 ARG A N 1
ATOM 711 C CA . ARG A 1 98 ? -17.436 7.063 15.990 1.00 79.06 98 ARG A CA 1
ATOM 712 C C . ARG A 1 98 ? -17.547 5.608 16.473 1.00 79.06 98 ARG A C 1
ATOM 714 O O . ARG A 1 98 ? -17.375 4.687 15.675 1.00 79.06 98 ARG A O 1
ATOM 721 N N . PRO A 1 99 ? -17.903 5.357 17.748 1.00 78.75 99 PRO A N 1
ATOM 722 C CA . PRO A 1 99 ? -17.774 4.041 18.376 1.00 78.75 99 PRO A CA 1
ATOM 723 C C . PRO A 1 99 ? -18.940 3.066 18.113 1.00 78.75 99 PRO A C 1
ATOM 725 O O . PRO A 1 99 ? -19.232 2.241 18.973 1.00 78.75 99 PRO A O 1
ATOM 728 N N . THR A 1 100 ? -19.599 3.090 16.949 1.00 88.38 100 THR A N 1
ATOM 729 C CA . THR A 1 100 ? -20.683 2.123 16.676 1.00 88.38 100 THR A CA 1
ATOM 730 C C . THR A 1 100 ? -20.147 0.804 16.108 1.00 88.38 100 THR A C 1
ATOM 732 O O . THR A 1 100 ? -19.171 0.773 15.354 1.00 88.38 100 THR A O 1
ATOM 735 N N . ALA A 1 101 ? -20.790 -0.316 16.459 1.00 85.00 101 ALA A N 1
ATOM 736 C CA . ALA A 1 101 ? -20.371 -1.650 16.021 1.00 85.00 101 ALA A CA 1
ATOM 737 C C . ALA A 1 101 ? -20.397 -1.807 14.489 1.00 85.00 101 ALA A C 1
ATOM 739 O O . ALA A 1 101 ? -19.456 -2.353 13.913 1.00 85.00 101 ALA A O 1
ATOM 740 N N . LEU A 1 102 ? -21.430 -1.274 13.826 1.00 80.75 102 LEU A N 1
ATOM 741 C CA . LEU A 1 102 ? -21.559 -1.301 12.367 1.00 80.75 102 LEU A CA 1
ATOM 742 C C . LEU A 1 102 ? -20.410 -0.548 11.680 1.00 80.75 102 LEU A C 1
ATOM 744 O O . LEU A 1 102 ? -19.780 -1.085 10.773 1.00 80.75 102 LEU A O 1
ATOM 748 N N . ARG A 1 103 ? -20.067 0.655 12.159 1.00 82.12 103 ARG A N 1
ATOM 749 C CA . ARG A 1 103 ? -18.965 1.452 11.594 1.00 82.12 103 ARG A CA 1
ATOM 750 C C . ARG A 1 103 ? -17.620 0.754 11.732 1.00 82.12 103 ARG A C 1
ATOM 752 O O . ARG A 1 103 ? -16.829 0.787 10.797 1.00 82.12 103 ARG A O 1
ATOM 759 N N . ARG A 1 104 ? -17.374 0.069 12.855 1.00 82.44 104 ARG A N 1
ATOM 760 C CA . ARG A 1 104 ? -16.155 -0.739 13.034 1.00 82.44 104 ARG A CA 1
ATOM 761 C C . ARG A 1 104 ? -16.069 -1.879 12.022 1.00 82.44 104 ARG A C 1
ATOM 763 O O . ARG A 1 104 ? -14.981 -2.126 11.510 1.00 82.44 104 ARG A O 1
ATOM 770 N N . ARG A 1 105 ? -17.191 -2.544 11.717 1.00 83.62 105 ARG A N 1
ATOM 771 C CA . ARG A 1 105 ? -17.241 -3.609 10.700 1.00 83.62 105 ARG A CA 1
ATOM 772 C C . ARG A 1 105 ? -16.979 -3.051 9.302 1.00 83.62 105 ARG A C 1
ATOM 774 O O . ARG A 1 105 ? -16.089 -3.551 8.625 1.00 83.62 105 ARG A O 1
ATOM 781 N N . ILE A 1 106 ? -17.669 -1.973 8.921 1.00 82.31 106 ILE A N 1
ATOM 782 C CA . ILE A 1 106 ? -17.476 -1.314 7.617 1.00 82.31 106 ILE A CA 1
ATOM 783 C C . ILE A 1 106 ? -16.030 -0.826 7.473 1.00 82.31 106 ILE A C 1
ATOM 785 O O . ILE A 1 106 ? -15.386 -1.110 6.470 1.00 82.31 106 ILE A O 1
ATOM 789 N N . ALA A 1 107 ? -15.472 -0.175 8.498 1.00 84.56 107 ALA A N 1
ATOM 790 C CA . ALA A 1 107 ? -14.070 0.236 8.498 1.00 84.56 107 ALA A CA 1
ATOM 791 C C . ALA A 1 107 ? -13.113 -0.964 8.389 1.00 84.56 107 ALA A C 1
ATOM 793 O O . ALA A 1 107 ? -12.074 -0.854 7.749 1.00 84.56 107 ALA A O 1
ATOM 794 N N . GLY A 1 108 ? -13.449 -2.110 8.988 1.00 86.38 108 GLY A N 1
ATOM 795 C CA . GLY A 1 108 ? -12.689 -3.353 8.845 1.00 86.38 108 GLY A CA 1
ATOM 796 C C . GLY A 1 108 ? -12.638 -3.852 7.401 1.00 86.38 108 GLY A C 1
ATOM 797 O O . GLY A 1 108 ? -11.555 -4.150 6.906 1.00 86.38 108 GLY A O 1
ATOM 798 N N . VAL A 1 109 ? -13.781 -3.874 6.713 1.00 85.56 109 VAL A N 1
ATOM 799 C CA . VAL A 1 109 ? -13.873 -4.260 5.294 1.00 85.56 109 VAL A CA 1
ATOM 800 C C . VAL A 1 109 ? -13.141 -3.253 4.406 1.00 85.56 109 VAL A C 1
ATOM 802 O O . VAL A 1 109 ? -12.309 -3.641 3.587 1.00 85.56 109 VAL A O 1
ATOM 805 N N . LEU A 1 110 ? -13.363 -1.954 4.624 1.00 84.50 110 LEU A N 1
ATOM 806 C CA . LEU A 1 110 ? -12.683 -0.895 3.877 1.00 84.50 110 LEU A CA 1
ATOM 807 C C . LEU A 1 110 ? -11.160 -0.987 4.001 1.00 84.50 110 LEU A C 1
ATOM 809 O O . LEU A 1 110 ? -10.469 -0.709 3.031 1.00 84.50 110 LEU A O 1
ATOM 813 N N . ARG A 1 111 ? -10.615 -1.445 5.136 1.00 88.56 111 ARG A N 1
ATOM 814 C CA . ARG A 1 111 ? -9.161 -1.626 5.286 1.00 88.56 111 ARG A CA 1
ATOM 815 C C . ARG A 1 111 ? -8.564 -2.696 4.373 1.00 88.56 111 ARG A C 1
ATOM 817 O O . ARG A 1 111 ? -7.371 -2.626 4.105 1.00 88.56 111 ARG A O 1
ATOM 824 N N . TRP A 1 112 ? -9.350 -3.677 3.937 1.00 86.06 112 TRP A N 1
ATOM 825 C CA . TRP A 1 112 ? -8.911 -4.685 2.966 1.00 86.06 112 TRP A CA 1
ATOM 826 C C . TRP A 1 112 ? -9.010 -4.178 1.529 1.00 86.06 112 TRP A C 1
ATOM 828 O O . TRP A 1 112 ? -8.163 -4.487 0.698 1.00 86.06 112 TRP A O 1
ATOM 838 N N . ILE A 1 113 ? -10.038 -3.381 1.246 1.00 86.62 113 ILE A N 1
ATOM 839 C CA . ILE A 1 113 ? -10.340 -2.880 -0.097 1.00 86.62 113 ILE A CA 1
ATOM 840 C C . ILE A 1 113 ? -9.435 -1.697 -0.462 1.00 86.62 113 ILE A C 1
ATOM 842 O O . ILE A 1 113 ? -8.941 -1.613 -1.590 1.00 86.62 113 ILE A O 1
ATOM 846 N N . LEU A 1 114 ? -9.212 -0.800 0.501 1.00 90.12 114 LEU A N 1
ATOM 847 C CA . LEU A 1 114 ? -8.543 0.481 0.313 1.00 90.12 114 LEU A CA 1
ATOM 848 C C . LEU A 1 114 ? -7.118 0.351 -0.243 1.00 90.12 114 LEU A C 1
ATOM 850 O O . LEU A 1 114 ? -6.834 1.032 -1.227 1.00 90.12 114 LEU A O 1
ATOM 854 N N . PRO A 1 115 ? -6.223 -0.500 0.305 1.00 88.69 115 PRO A N 1
ATOM 855 C CA . PRO A 1 115 ? -4.859 -0.574 -0.202 1.00 88.69 115 PRO A CA 1
ATOM 856 C C . PRO A 1 115 ? -4.803 -0.988 -1.669 1.00 88.69 115 PRO A C 1
ATOM 858 O O . PRO A 1 115 ? -4.048 -0.406 -2.437 1.00 88.69 115 PRO A O 1
ATOM 861 N N . THR A 1 116 ? -5.647 -1.935 -2.078 1.00 84.62 116 THR A N 1
ATOM 862 C CA . THR A 1 116 ? -5.720 -2.409 -3.464 1.00 84.62 116 THR A CA 1
ATOM 863 C C . THR A 1 116 ? -6.265 -1.331 -4.395 1.00 84.62 116 THR A C 1
ATOM 865 O O . THR A 1 116 ? -5.692 -1.108 -5.456 1.00 84.62 116 THR A O 1
ATOM 868 N N . HIS A 1 117 ? -7.323 -0.620 -3.987 1.00 85.50 117 HIS A N 1
ATOM 869 C CA . HIS A 1 117 ? -7.918 0.462 -4.784 1.00 85.50 117 HIS A CA 1
ATOM 870 C C . HIS A 1 117 ? -7.005 1.674 -4.927 1.00 85.50 117 HIS A C 1
ATOM 872 O O . HIS A 1 117 ? -7.155 2.437 -5.869 1.00 85.50 117 HIS A O 1
ATOM 878 N N . LEU A 1 118 ? -6.066 1.857 -4.005 1.00 89.56 118 LEU A N 1
ATOM 879 C CA . LEU A 1 118 ? -5.138 2.974 -4.049 1.00 89.56 118 LEU A CA 1
ATOM 880 C C . LEU A 1 118 ? -3.833 2.581 -4.759 1.00 89.56 118 LEU A C 1
ATOM 882 O O . LEU A 1 118 ? -3.332 3.339 -5.582 1.00 89.56 118 LEU A O 1
ATOM 886 N N . MET A 1 119 ? -3.309 1.377 -4.509 1.00 91.38 119 MET A N 1
ATOM 887 C CA . MET A 1 119 ? -2.005 0.954 -5.025 1.00 91.38 119 MET A CA 1
ATOM 888 C C . MET A 1 119 ? -2.034 0.269 -6.384 1.00 91.38 119 MET A C 1
ATOM 890 O O . MET A 1 119 ? -1.125 0.497 -7.180 1.00 91.38 119 MET A O 1
ATOM 894 N N . ALA A 1 120 ? -3.058 -0.533 -6.690 1.00 87.19 120 ALA A N 1
ATOM 895 C CA . ALA A 1 120 ? -3.137 -1.185 -7.997 1.00 87.19 120 ALA A CA 1
ATOM 896 C C . ALA A 1 120 ? -3.218 -0.166 -9.147 1.00 87.19 120 ALA A C 1
ATOM 898 O O . ALA A 1 120 ? -2.484 -0.331 -10.121 1.00 87.19 120 ALA A O 1
ATOM 899 N N . PRO A 1 121 ? -4.009 0.920 -9.048 1.00 86.94 121 PRO A N 1
ATOM 900 C CA . PRO A 1 121 ? -4.041 1.913 -10.112 1.00 86.94 121 PRO A CA 1
ATOM 901 C C . PRO A 1 121 ? -2.757 2.739 -10.201 1.00 86.94 121 PRO A C 1
ATOM 903 O O . PRO A 1 121 ? -2.363 3.114 -11.297 1.00 86.94 121 PRO A O 1
ATOM 906 N N . LEU A 1 122 ? -2.057 2.975 -9.085 1.00 90.19 122 LEU A N 1
ATOM 907 C CA . LEU A 1 122 ? -0.736 3.617 -9.107 1.00 90.19 122 LEU A CA 1
ATOM 908 C C . LEU A 1 122 ? 0.312 2.769 -9.821 1.00 90.19 122 LEU A C 1
ATOM 910 O O . LEU A 1 122 ? 1.068 3.294 -10.633 1.00 90.19 122 LEU A O 1
ATOM 914 N N . LEU A 1 123 ? 0.311 1.460 -9.572 1.00 87.19 123 LEU A N 1
ATOM 915 C CA . LEU A 1 123 ? 1.151 0.526 -10.312 1.00 87.19 123 LEU A CA 1
ATOM 916 C C . LEU A 1 123 ? 0.809 0.548 -11.808 1.00 87.19 123 LEU A C 1
ATOM 918 O O . LEU A 1 123 ? 1.710 0.593 -12.634 1.00 87.19 123 LEU A O 1
ATOM 922 N N . LEU A 1 124 ? -0.476 0.572 -12.175 1.00 85.69 124 LEU A N 1
ATOM 923 C CA . LEU A 1 124 ? -0.884 0.677 -13.580 1.00 85.69 124 LEU A CA 1
ATOM 924 C C . LEU A 1 124 ? -0.482 2.016 -14.216 1.00 85.69 124 LEU A C 1
ATOM 926 O O . LEU A 1 124 ? -0.079 2.023 -15.376 1.00 85.69 124 LEU A O 1
ATOM 930 N N . MET A 1 125 ? -0.560 3.131 -13.487 1.00 89.06 125 MET A N 1
ATOM 931 C CA . MET A 1 125 ? -0.094 4.435 -13.975 1.00 89.06 125 MET A CA 1
ATOM 932 C C . MET A 1 125 ? 1.420 4.454 -14.194 1.00 89.06 125 MET A C 1
ATOM 934 O O . MET A 1 125 ? 1.873 4.999 -15.193 1.00 89.06 125 MET A O 1
ATOM 938 N N . GLU A 1 126 ? 2.200 3.816 -13.319 1.00 90.06 126 GLU A N 1
ATOM 939 C CA . GLU A 1 126 ? 3.646 3.674 -13.519 1.00 90.06 126 GLU A CA 1
ATOM 940 C C . GLU A 1 126 ? 3.976 2.766 -14.714 1.00 90.06 126 GLU A C 1
ATOM 942 O O . GLU A 1 126 ? 4.828 3.116 -15.530 1.00 90.06 126 GLU A O 1
ATOM 947 N N . VAL A 1 127 ? 3.282 1.631 -14.855 1.00 86.69 127 VAL A N 1
ATOM 948 C CA . VAL A 1 127 ? 3.503 0.671 -15.951 1.00 86.69 127 VAL A CA 1
ATOM 949 C C . VAL A 1 127 ? 3.209 1.291 -17.313 1.00 86.69 127 VAL A C 1
ATOM 951 O O . VAL A 1 127 ? 3.959 1.062 -18.255 1.00 86.69 127 VAL A O 1
ATOM 954 N N . ASN A 1 128 ? 2.122 2.056 -17.416 1.00 86.38 128 ASN A N 1
ATOM 955 C CA . ASN A 1 128 ? 1.683 2.665 -18.672 1.00 86.38 128 ASN A CA 1
ATOM 956 C C . ASN A 1 128 ? 2.280 4.056 -18.913 1.00 86.38 128 ASN A C 1
ATOM 958 O O . ASN A 1 128 ? 1.848 4.727 -19.846 1.00 86.38 128 ASN A O 1
ATOM 962 N N . GLU A 1 129 ? 3.204 4.504 -18.056 1.00 86.44 129 GLU A N 1
ATOM 963 C CA . GLU A 1 129 ? 3.800 5.845 -18.123 1.00 86.44 129 GLU A CA 1
ATOM 964 C C . GLU A 1 129 ? 2.727 6.925 -18.260 1.00 86.44 129 GLU A C 1
ATOM 966 O O . GLU A 1 129 ? 2.761 7.770 -19.155 1.00 86.44 129 GLU A O 1
ATOM 971 N N . ALA A 1 130 ? 1.714 6.853 -17.395 1.00 83.19 130 ALA A N 1
ATOM 972 C CA . ALA A 1 130 ? 0.596 7.778 -17.416 1.00 83.19 130 ALA A CA 1
ATOM 973 C C . ALA A 1 130 ? 1.117 9.222 -17.438 1.00 83.19 130 ALA A C 1
ATOM 975 O O . ALA A 1 130 ? 1.920 9.615 -16.589 1.00 83.19 130 ALA A O 1
ATOM 976 N N . PHE A 1 131 ? 0.641 10.002 -18.411 1.00 83.06 131 PHE A N 1
ATOM 977 C CA . PHE A 1 131 ? 1.085 11.378 -18.665 1.00 83.06 131 PHE A CA 1
ATOM 978 C C . PHE A 1 131 ? 2.566 11.514 -19.075 1.00 83.06 131 PHE A C 1
ATOM 980 O O . PHE A 1 131 ? 3.170 12.561 -18.861 1.00 83.06 131 PHE A O 1
ATOM 987 N N . GLY A 1 132 ? 3.157 10.470 -19.665 1.00 85.00 132 GLY A N 1
ATOM 988 C CA . GLY A 1 132 ? 4.533 10.468 -20.177 1.00 85.00 132 GLY A CA 1
ATOM 989 C C . GLY A 1 132 ? 5.610 10.445 -19.092 1.00 85.00 132 GLY A C 1
ATOM 990 O O . GLY A 1 132 ? 6.774 10.711 -19.377 1.00 85.00 132 GLY A O 1
ATOM 991 N N . VAL A 1 133 ? 5.239 10.170 -17.839 1.00 88.06 133 VAL A N 1
ATOM 992 C CA . VAL A 1 133 ? 6.165 10.142 -16.704 1.00 88.06 133 VAL A CA 1
ATOM 993 C C . VAL A 1 133 ? 5.913 8.898 -15.866 1.00 88.06 133 VAL A C 1
ATOM 995 O O . VAL A 1 133 ? 4.777 8.601 -15.523 1.00 88.06 133 VAL A O 1
ATOM 998 N N . TRP A 1 134 ? 6.961 8.164 -15.496 1.00 88.44 134 TRP A N 1
ATOM 999 C CA . TRP A 1 134 ? 6.841 6.978 -14.632 1.00 88.44 134 TRP A CA 1
ATOM 1000 C C . TRP A 1 134 ? 7.374 7.233 -13.217 1.00 88.44 134 TRP A C 1
ATOM 1002 O O . TRP A 1 134 ? 6.833 6.723 -12.233 1.00 88.44 134 TRP A O 1
ATOM 1012 N N . MET A 1 135 ? 8.421 8.057 -13.100 1.00 89.50 135 MET A N 1
ATOM 1013 C CA . MET A 1 135 ? 9.151 8.273 -11.850 1.00 89.50 135 MET A CA 1
ATOM 1014 C C . MET A 1 135 ? 8.268 8.834 -10.717 1.00 89.50 135 MET A C 1
ATOM 1016 O O . MET A 1 135 ? 8.339 8.290 -9.611 1.00 89.50 135 MET A O 1
ATOM 1020 N N . PRO A 1 136 ? 7.371 9.821 -10.944 1.00 92.94 136 PRO A N 1
ATOM 1021 C CA . PRO A 1 136 ? 6.462 10.293 -9.898 1.00 92.94 136 PRO A CA 1
ATOM 1022 C C . PRO A 1 136 ? 5.539 9.189 -9.368 1.00 92.94 136 PRO A C 1
ATOM 1024 O O . PRO A 1 136 ? 5.355 9.062 -8.157 1.00 92.94 136 PRO A O 1
ATOM 1027 N N . TRP A 1 137 ? 5.002 8.346 -10.256 1.00 92.88 137 TRP A N 1
ATOM 1028 C CA . TRP A 1 137 ? 4.127 7.234 -9.878 1.00 92.88 137 TRP A CA 1
ATOM 1029 C C . TRP A 1 137 ? 4.882 6.165 -9.092 1.00 92.88 137 TRP A C 1
ATOM 1031 O O . TRP A 1 137 ? 4.359 5.652 -8.105 1.00 92.88 137 TRP A O 1
ATOM 1041 N N . SER A 1 138 ? 6.132 5.891 -9.468 1.00 90.81 138 SER A N 1
ATOM 1042 C CA . SER A 1 138 ? 7.020 4.975 -8.749 1.00 90.81 138 SER A CA 1
ATOM 1043 C C . SER A 1 138 ? 7.336 5.468 -7.330 1.00 90.81 138 SER A C 1
ATOM 1045 O O . SER A 1 138 ? 7.179 4.719 -6.364 1.00 90.81 138 SER A O 1
ATOM 1047 N N . ILE A 1 139 ? 7.697 6.748 -7.173 1.00 90.56 139 ILE A N 1
ATOM 1048 C CA . ILE A 1 139 ? 7.946 7.364 -5.858 1.00 90.56 139 ILE A CA 1
ATOM 1049 C C . ILE A 1 139 ? 6.679 7.332 -4.996 1.00 90.56 139 ILE A C 1
ATOM 1051 O O . ILE A 1 139 ? 6.742 7.027 -3.800 1.00 90.56 139 ILE A O 1
ATOM 1055 N N . LEU A 1 140 ? 5.521 7.616 -5.595 1.00 93.81 140 LEU A N 1
ATOM 1056 C CA . LEU A 1 140 ? 4.238 7.612 -4.900 1.00 93.81 140 LEU A CA 1
ATOM 1057 C C . LEU A 1 140 ? 3.842 6.193 -4.458 1.00 93.81 140 LEU A C 1
ATOM 1059 O O . LEU A 1 140 ? 3.438 6.005 -3.308 1.00 93.81 140 LEU A O 1
ATOM 1063 N N . LEU A 1 141 ? 4.030 5.193 -5.325 1.00 92.50 141 LEU A N 1
ATOM 1064 C CA . LEU A 1 141 ? 3.825 3.774 -5.027 1.00 92.50 141 LEU A CA 1
ATOM 1065 C C . LEU A 1 141 ? 4.697 3.322 -3.848 1.00 92.50 141 LEU A C 1
ATOM 1067 O O . LEU A 1 141 ? 4.172 2.768 -2.882 1.00 92.50 141 LEU A O 1
ATOM 1071 N N . LEU A 1 142 ? 6.000 3.622 -3.887 1.00 92.50 142 LEU A N 1
ATOM 1072 C CA . LEU A 1 142 ? 6.935 3.322 -2.800 1.00 92.50 142 LEU A CA 1
ATOM 1073 C C . LEU A 1 142 ? 6.492 3.970 -1.483 1.00 92.50 142 LEU A C 1
ATOM 1075 O O . LEU A 1 142 ? 6.410 3.307 -0.445 1.00 92.50 142 LEU A O 1
ATOM 1079 N N . SER A 1 143 ? 6.186 5.268 -1.531 1.00 92.56 143 SER A N 1
ATOM 1080 C CA . SER A 1 143 ? 5.826 6.065 -0.355 1.00 92.56 143 SER A CA 1
ATOM 1081 C C . SER A 1 143 ? 4.568 5.537 0.326 1.00 92.56 143 SER A C 1
ATOM 1083 O O . SER A 1 143 ? 4.528 5.396 1.548 1.00 92.56 143 SER A O 1
ATOM 1085 N N . LEU A 1 144 ? 3.542 5.197 -0.453 1.00 93.50 144 LEU A N 1
ATOM 1086 C CA . LEU A 1 144 ? 2.285 4.664 0.068 1.00 93.50 144 LEU A CA 1
ATOM 1087 C C . LEU A 1 144 ? 2.419 3.223 0.555 1.00 93.50 144 LEU A C 1
ATOM 1089 O O . LEU A 1 144 ? 1.848 2.889 1.592 1.00 93.50 144 LEU A O 1
ATOM 1093 N N . ALA A 1 145 ? 3.208 2.389 -0.123 1.00 91.56 145 ALA A N 1
ATOM 1094 C CA . ALA A 1 145 ? 3.460 1.024 0.320 1.00 91.56 145 ALA A CA 1
ATOM 1095 C C . ALA A 1 145 ? 4.193 1.003 1.678 1.00 91.56 145 ALA A C 1
ATOM 1097 O O . ALA A 1 145 ? 3.758 0.314 2.608 1.00 91.56 145 ALA A O 1
ATOM 1098 N N . LEU A 1 146 ? 5.223 1.844 1.855 1.00 88.19 146 LEU A N 1
ATOM 1099 C CA . LEU A 1 146 ? 5.870 2.066 3.157 1.00 88.19 146 LEU A CA 1
ATOM 1100 C C . LEU A 1 146 ? 4.901 2.680 4.173 1.00 88.19 146 LEU A C 1
ATOM 1102 O O . LEU A 1 146 ? 4.826 2.222 5.317 1.00 88.19 146 LEU A O 1
ATOM 1106 N N . GLY A 1 147 ? 4.124 3.680 3.754 1.00 90.12 147 GLY A N 1
ATOM 1107 C CA . GLY A 1 147 ? 3.102 4.326 4.570 1.00 90.12 147 GLY A CA 1
ATOM 1108 C C . GLY A 1 147 ? 2.083 3.331 5.120 1.00 90.12 147 GLY A C 1
ATOM 1109 O O . GLY A 1 147 ? 1.730 3.407 6.296 1.00 90.12 147 GLY A O 1
ATOM 1110 N N . PHE A 1 148 ? 1.665 2.342 4.329 1.00 90.62 148 PHE A N 1
ATOM 1111 C CA . PHE A 1 148 ? 0.775 1.274 4.773 1.00 90.62 148 PHE A CA 1
ATOM 1112 C C . PHE A 1 148 ? 1.444 0.304 5.746 1.00 90.62 148 PHE A C 1
ATOM 1114 O O . PHE A 1 148 ? 0.831 -0.034 6.762 1.00 90.62 148 PHE A O 1
ATOM 1121 N N . CYS A 1 149 ? 2.705 -0.073 5.530 1.00 87.25 149 CYS A N 1
ATOM 1122 C CA . CYS A 1 149 ? 3.461 -0.862 6.507 1.00 87.25 149 CYS A CA 1
ATOM 1123 C C . CYS A 1 149 ? 3.560 -0.139 7.866 1.00 87.25 149 CYS A C 1
ATOM 1125 O O . CYS A 1 149 ? 3.278 -0.726 8.915 1.00 87.25 149 CYS A O 1
ATOM 1127 N N . VAL A 1 150 ? 3.863 1.165 7.861 1.00 84.69 150 VAL A N 1
ATOM 1128 C CA . VAL A 1 150 ? 3.936 1.992 9.080 1.00 84.69 150 VAL A CA 1
ATOM 1129 C C . VAL A 1 150 ? 2.555 2.201 9.707 1.00 84.69 150 VAL A C 1
ATOM 1131 O O . VAL A 1 150 ? 2.391 2.058 10.919 1.00 84.69 150 VAL A O 1
ATOM 1134 N N . ALA A 1 151 ? 1.527 2.506 8.915 1.00 85.88 151 ALA A N 1
ATOM 1135 C CA . ALA A 1 151 ? 0.164 2.668 9.415 1.00 85.88 151 ALA A CA 1
ATOM 1136 C C . ALA A 1 151 ? -0.350 1.369 10.048 1.00 85.88 151 ALA A C 1
ATOM 1138 O O . ALA A 1 151 ? -0.970 1.410 11.115 1.00 85.88 151 ALA A O 1
ATOM 1139 N N . SER A 1 152 ? -0.027 0.219 9.450 1.00 86.75 152 SER A N 1
ATOM 1140 C CA . SER A 1 152 ? -0.315 -1.092 10.025 1.00 86.75 152 SER A CA 1
ATOM 1141 C C . SER A 1 152 ? 0.344 -1.269 11.388 1.00 86.75 152 SER A C 1
ATOM 1143 O O . SER A 1 152 ? -0.324 -1.702 12.322 1.00 86.75 152 SER A O 1
ATOM 1145 N N . ALA A 1 153 ? 1.600 -0.848 11.557 1.00 77.75 153 ALA A N 1
ATOM 1146 C CA . ALA A 1 153 ? 2.274 -0.877 12.853 1.00 77.75 153 ALA A CA 1
ATOM 1147 C C . ALA A 1 153 ? 1.539 -0.095 13.938 1.00 77.75 153 ALA A C 1
ATOM 1149 O O . ALA A 1 153 ? 1.310 -0.579 15.046 1.00 77.75 153 ALA A O 1
ATOM 1150 N N . VAL A 1 154 ? 1.213 1.156 13.614 1.00 77.75 154 VAL A N 1
ATOM 1151 C CA . VAL A 1 154 ? 0.685 2.124 14.575 1.00 77.75 154 VAL A CA 1
ATOM 1152 C C . VAL A 1 154 ? -0.754 1.782 14.942 1.00 77.75 154 VAL A C 1
ATOM 1154 O O . VAL A 1 154 ? -1.171 2.011 16.078 1.00 77.75 154 VAL A O 1
ATOM 1157 N N . ARG A 1 155 ? -1.520 1.256 13.982 1.00 82.06 155 ARG A N 1
ATOM 1158 C CA . ARG A 1 155 ? -2.958 1.006 14.117 1.00 82.06 155 ARG A CA 1
ATOM 1159 C C . ARG A 1 155 ? -3.330 -0.477 14.224 1.00 82.06 155 ARG A C 1
ATOM 1161 O O . ARG A 1 155 ? -4.510 -0.772 14.395 1.00 82.06 155 ARG A O 1
ATOM 1168 N N . GLN A 1 156 ? -2.355 -1.384 14.140 1.00 83.69 156 GLN A N 1
ATOM 1169 C CA . GLN A 1 156 ? -2.523 -2.845 14.106 1.00 83.69 156 GLN A CA 1
ATOM 1170 C C . GLN A 1 156 ? -3.428 -3.332 12.958 1.00 83.69 156 GLN A C 1
ATOM 1172 O O . GLN A 1 156 ? -4.228 -4.255 13.107 1.00 83.69 156 GLN A O 1
ATOM 1177 N N . TRP A 1 157 ? -3.331 -2.697 11.789 1.00 87.00 157 TRP A N 1
ATOM 1178 C CA . TRP A 1 157 ? -4.148 -3.037 10.621 1.00 87.00 157 TRP A CA 1
ATOM 1179 C C . TRP A 1 157 ? -3.439 -4.056 9.726 1.00 87.00 157 TRP A C 1
ATOM 1181 O O . TRP A 1 157 ? -2.868 -3.691 8.702 1.00 87.00 157 TRP A O 1
ATOM 1191 N N . LYS A 1 158 ? -3.544 -5.351 10.069 1.00 84.19 158 LYS A N 1
ATOM 1192 C CA . LYS A 1 158 ? -2.978 -6.482 9.296 1.00 84.19 158 LYS A CA 1
ATOM 1193 C C . LYS A 1 158 ? -3.098 -6.336 7.753 1.00 84.19 158 LYS A C 1
ATOM 1195 O O . LYS A 1 158 ? -2.086 -6.548 7.083 1.00 84.19 158 LYS A O 1
ATOM 1200 N N . PRO A 1 159 ? -4.242 -5.902 7.172 1.00 87.19 159 PRO A N 1
ATOM 1201 C CA . PRO A 1 159 ? -4.401 -5.800 5.713 1.00 87.19 159 PRO A CA 1
ATOM 1202 C C . PRO A 1 159 ? -3.442 -4.808 5.045 1.00 87.19 159 PRO A C 1
ATOM 1204 O O . PRO A 1 159 ? -2.986 -5.029 3.924 1.00 87.19 159 PRO A O 1
ATOM 1207 N N . PHE A 1 160 ? -3.110 -3.723 5.748 1.00 87.75 160 PHE A N 1
ATOM 1208 C CA . PHE A 1 160 ? -2.208 -2.688 5.250 1.00 87.75 160 PHE A CA 1
ATOM 1209 C C . PHE A 1 160 ? -0.768 -3.194 5.188 1.00 87.75 160 PHE A C 1
ATOM 1211 O O . PHE A 1 160 ? -0.058 -2.868 4.245 1.00 87.75 160 PHE A O 1
ATOM 1218 N N . LEU A 1 161 ? -0.348 -4.023 6.152 1.00 85.44 161 LEU A N 1
ATOM 1219 C CA . LEU A 1 161 ? 0.987 -4.625 6.124 1.00 85.44 161 LEU A CA 1
ATOM 1220 C C . LEU A 1 161 ? 1.120 -5.575 4.936 1.00 85.44 161 LEU A C 1
ATOM 1222 O O . LEU A 1 161 ? 2.072 -5.461 4.176 1.00 85.44 161 LEU A O 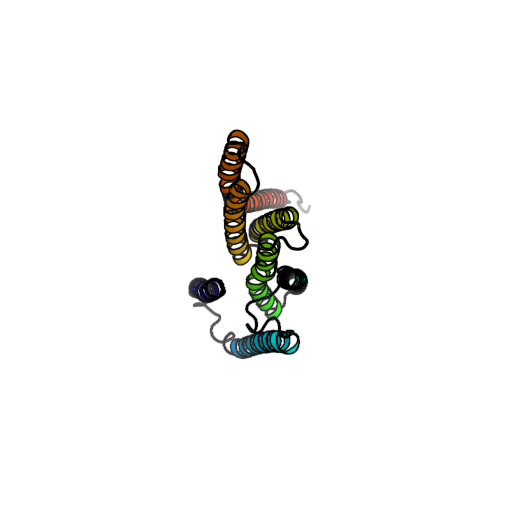1
ATOM 1226 N N . PHE A 1 162 ? 0.155 -6.483 4.761 1.00 85.06 162 PHE A N 1
ATOM 1227 C CA . PHE A 1 162 ? 0.189 -7.439 3.655 1.00 85.06 162 PHE A CA 1
ATOM 1228 C C . PHE A 1 162 ? 0.222 -6.723 2.302 1.00 85.06 162 PHE A C 1
ATOM 1230 O O . PHE A 1 162 ? 1.112 -6.970 1.49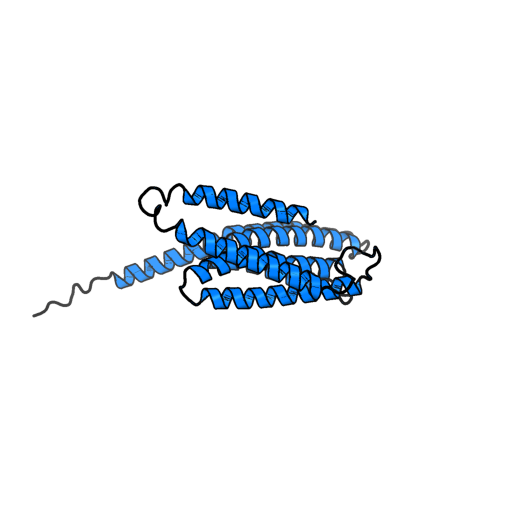3 1.00 85.06 162 PHE A O 1
ATOM 1237 N N . SER A 1 163 ? -0.692 -5.774 2.095 1.00 85.25 163 SER A N 1
ATOM 1238 C CA . SER A 1 163 ? -0.758 -5.010 0.848 1.00 85.25 163 SER A CA 1
ATOM 1239 C C . SER A 1 163 ? 0.510 -4.181 0.628 1.00 85.25 163 SER A C 1
ATOM 1241 O O . SER A 1 163 ? 1.088 -4.229 -0.452 1.00 85.25 163 SER A O 1
ATOM 1243 N N . GLY A 1 164 ? 0.991 -3.478 1.658 1.00 85.81 164 GLY A N 1
ATOM 1244 C CA . GLY A 1 164 ? 2.225 -2.696 1.588 1.00 85.81 164 GLY A CA 1
ATOM 1245 C C . GLY A 1 164 ? 3.441 -3.543 1.205 1.00 85.81 164 GLY A C 1
ATOM 1246 O O . GLY A 1 164 ? 4.206 -3.141 0.338 1.00 85.81 164 GLY A O 1
ATOM 1247 N N . MET A 1 165 ? 3.588 -4.750 1.763 1.00 81.50 165 MET A N 1
ATOM 1248 C CA . MET A 1 165 ? 4.677 -5.666 1.394 1.00 81.50 165 MET A CA 1
ATOM 1249 C C . MET A 1 165 ? 4.562 -6.175 -0.047 1.00 81.50 165 MET A C 1
ATOM 1251 O O . MET A 1 165 ? 5.567 -6.215 -0.752 1.00 81.50 165 MET A O 1
ATOM 1255 N N . VAL A 1 166 ? 3.356 -6.535 -0.498 1.00 84.06 166 VAL A N 1
ATOM 1256 C CA . VAL A 1 166 ? 3.125 -6.990 -1.880 1.00 84.06 166 VAL A CA 1
ATOM 1257 C C . VAL A 1 166 ? 3.475 -5.887 -2.881 1.00 84.06 166 VAL A C 1
ATOM 1259 O O . VAL A 1 166 ? 4.183 -6.145 -3.852 1.00 84.06 166 VAL A O 1
ATOM 1262 N N . PHE A 1 167 ? 3.042 -4.649 -2.632 1.00 85.56 167 PHE A N 1
ATOM 1263 C CA . PHE A 1 167 ? 3.348 -3.525 -3.520 1.00 85.56 167 PHE A CA 1
ATOM 1264 C C . PHE A 1 167 ? 4.803 -3.053 -3.417 1.00 85.56 167 PHE A C 1
ATOM 1266 O O . PHE A 1 167 ? 5.357 -2.639 -4.429 1.00 85.56 167 PHE A O 1
ATOM 1273 N N . LEU A 1 168 ? 5.457 -3.190 -2.258 1.00 83.38 168 LEU A N 1
ATOM 1274 C CA . LEU A 1 168 ? 6.909 -3.007 -2.136 1.00 83.38 168 LEU A CA 1
ATOM 1275 C C . LEU A 1 168 ? 7.681 -4.025 -2.978 1.00 83.38 168 LEU A C 1
ATOM 1277 O O . LEU A 1 168 ? 8.630 -3.648 -3.657 1.00 83.38 168 LEU A O 1
ATOM 1281 N N . ALA A 1 169 ? 7.272 -5.296 -2.960 1.00 78.69 169 ALA A N 1
ATOM 1282 C CA . ALA A 1 169 ? 7.886 -6.329 -3.789 1.00 78.69 169 ALA A CA 1
ATOM 1283 C C . ALA A 1 169 ? 7.668 -6.053 -5.286 1.00 78.69 169 ALA A C 1
ATOM 1285 O O . ALA A 1 169 ? 8.609 -6.145 -6.069 1.00 78.69 169 ALA A O 1
ATOM 1286 N N . ALA A 1 170 ? 6.452 -5.658 -5.678 1.00 82.38 170 ALA A N 1
ATOM 1287 C CA . ALA A 1 170 ? 6.152 -5.277 -7.058 1.00 82.38 170 ALA A CA 1
ATOM 1288 C C . ALA A 1 170 ? 6.987 -4.068 -7.511 1.00 82.38 170 ALA A C 1
ATOM 1290 O O . ALA A 1 170 ? 7.586 -4.104 -8.583 1.00 82.38 170 ALA A O 1
ATOM 1291 N N . TRP A 1 171 ? 7.067 -3.028 -6.677 1.00 85.69 171 TRP A N 1
ATOM 1292 C CA . TRP A 1 171 ? 7.901 -1.853 -6.921 1.00 85.69 171 TRP A CA 1
ATOM 1293 C C . TRP A 1 171 ? 9.378 -2.234 -7.067 1.00 85.69 171 TRP A C 1
ATOM 1295 O O . TRP A 1 171 ? 10.013 -1.844 -8.040 1.00 85.69 171 TRP A O 1
ATOM 1305 N N . TYR A 1 172 ? 9.897 -3.064 -6.158 1.00 79.31 172 TYR A N 1
ATOM 1306 C CA . TYR A 1 172 ? 11.275 -3.550 -6.188 1.00 79.31 172 TYR A CA 1
ATOM 1307 C C . TYR A 1 172 ? 11.597 -4.254 -7.509 1.00 79.31 172 TYR A C 1
ATOM 1309 O O . TYR A 1 172 ? 12.532 -3.854 -8.194 1.00 79.31 172 TYR A O 1
ATOM 1317 N N . VAL A 1 173 ? 10.791 -5.243 -7.912 1.00 81.88 173 VAL A N 1
ATOM 1318 C CA . VAL A 1 173 ? 10.983 -5.972 -9.180 1.00 81.88 173 VAL A CA 1
ATOM 1319 C C . VAL A 1 173 ? 10.973 -5.016 -10.374 1.00 81.88 173 VAL A C 1
ATOM 1321 O O . VAL A 1 173 ? 11.788 -5.147 -11.286 1.00 81.88 173 VAL A O 1
ATOM 1324 N N . ARG A 1 174 ? 10.085 -4.018 -10.363 1.00 82.38 174 ARG A N 1
ATOM 1325 C CA . ARG A 1 174 ? 9.998 -3.041 -11.450 1.00 82.38 174 ARG A CA 1
ATOM 1326 C C . ARG A 1 174 ? 11.162 -2.063 -11.490 1.00 82.38 174 ARG A C 1
ATOM 1328 O O . ARG A 1 174 ? 11.586 -1.710 -12.585 1.00 82.38 174 ARG A O 1
ATOM 1335 N N . CYS A 1 175 ? 11.725 -1.679 -10.348 1.00 78.44 175 CYS A N 1
ATOM 1336 C CA . CYS A 1 175 ? 12.960 -0.900 -10.326 1.00 78.44 175 CYS A CA 1
ATOM 1337 C C . CYS A 1 175 ? 14.100 -1.628 -11.044 1.00 78.44 175 CYS A C 1
ATOM 1339 O O . CYS A 1 175 ? 14.801 -0.990 -11.820 1.00 78.44 175 CYS A O 1
ATOM 1341 N N . PHE A 1 176 ? 14.250 -2.946 -10.866 1.00 76.12 176 PHE A N 1
ATOM 1342 C CA . PHE A 1 176 ? 15.251 -3.717 -11.617 1.00 76.12 176 PHE A CA 1
ATOM 1343 C C . PHE A 1 176 ? 14.972 -3.717 -13.119 1.00 76.12 176 PHE A C 1
ATOM 1345 O O . PHE A 1 176 ? 15.875 -3.420 -13.895 1.00 76.12 176 PHE A O 1
ATOM 1352 N N . ALA A 1 177 ? 13.723 -3.971 -13.521 1.00 79.06 177 ALA A N 1
ATOM 1353 C CA . ALA A 1 177 ? 13.347 -3.946 -14.934 1.00 79.06 177 ALA A CA 1
ATOM 1354 C C . ALA A 1 177 ? 13.641 -2.579 -15.582 1.00 79.06 177 ALA A C 1
ATOM 1356 O O . ALA A 1 177 ? 14.173 -2.518 -16.683 1.00 79.06 177 ALA A O 1
ATOM 1357 N N . ARG A 1 178 ? 13.363 -1.477 -14.874 1.00 80.69 178 ARG A N 1
ATOM 1358 C CA . ARG A 1 178 ? 13.642 -0.110 -15.345 1.00 80.69 178 ARG A CA 1
ATOM 1359 C C . ARG A 1 178 ? 15.138 0.201 -15.404 1.00 80.69 178 ARG A C 1
ATOM 1361 O O . ARG A 1 178 ? 15.578 0.858 -16.344 1.00 80.69 178 ARG A O 1
ATOM 1368 N N . ILE A 1 179 ? 15.924 -0.289 -14.436 1.00 76.06 179 ILE A N 1
ATOM 1369 C CA . ILE A 1 179 ? 17.390 -0.163 -14.461 1.00 76.06 179 ILE A CA 1
ATOM 1370 C C . ILE A 1 179 ? 17.966 -0.816 -15.721 1.00 76.06 179 ILE A C 1
ATOM 1372 O O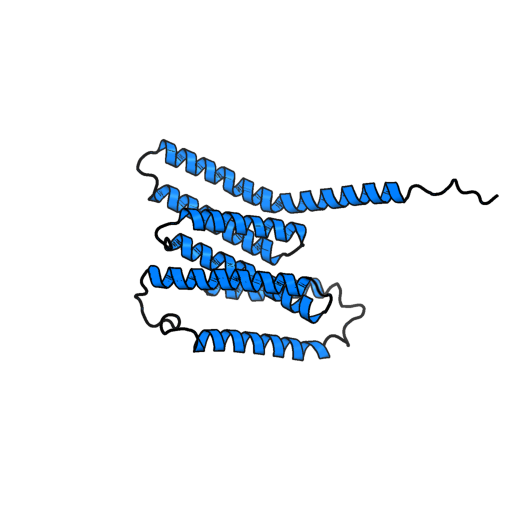 . ILE A 1 179 ? 18.877 -0.269 -16.337 1.00 76.06 179 ILE A O 1
ATOM 1376 N N . GLU A 1 180 ? 17.413 -1.957 -16.125 1.00 72.44 180 GLU A N 1
ATOM 1377 C CA . GLU A 1 180 ? 17.843 -2.680 -17.320 1.00 72.44 180 GLU A CA 1
ATOM 1378 C C . GLU A 1 180 ? 17.432 -1.976 -18.623 1.00 72.44 180 GLU A C 1
ATOM 1380 O O . GLU A 1 180 ? 18.217 -1.947 -19.572 1.00 72.44 180 GLU A O 1
ATOM 1385 N N . THR A 1 181 ? 16.238 -1.379 -18.680 1.00 77.12 181 THR A N 1
ATOM 1386 C CA . THR A 1 181 ? 15.707 -0.786 -19.918 1.00 77.12 181 THR A CA 1
ATOM 1387 C C . THR A 1 181 ? 16.125 0.662 -20.167 1.00 77.12 181 THR A C 1
ATOM 1389 O O . THR A 1 181 ? 16.285 1.041 -21.322 1.00 77.12 181 THR A O 1
ATOM 1392 N N . GLU A 1 182 ? 16.269 1.493 -19.128 1.00 75.62 182 GLU A N 1
ATOM 1393 C CA . GLU A 1 182 ? 16.444 2.952 -19.292 1.00 75.62 182 GLU A CA 1
ATOM 1394 C C . GLU A 1 182 ? 17.876 3.438 -19.110 1.00 75.62 182 GLU A C 1
ATOM 1396 O O . GLU A 1 182 ? 18.269 4.459 -19.676 1.00 75.62 182 GLU A O 1
ATOM 1401 N N . LEU A 1 183 ? 18.677 2.727 -18.324 1.00 67.38 183 LEU A N 1
ATOM 1402 C CA . LEU A 1 183 ? 20.075 3.084 -18.155 1.00 67.38 183 LEU A CA 1
ATOM 1403 C C . LEU A 1 183 ? 20.850 2.335 -19.225 1.00 67.38 183 LEU A C 1
ATOM 1405 O O . LEU A 1 183 ? 20.884 1.111 -19.190 1.00 67.38 183 LEU A O 1
ATOM 1409 N N . GLY A 1 184 ? 21.373 3.063 -20.216 1.00 63.59 184 GLY A N 1
ATOM 1410 C CA . GLY A 1 184 ? 22.106 2.520 -21.367 1.00 63.59 184 GLY A CA 1
ATOM 1411 C C . GLY A 1 184 ? 23.360 1.715 -20.994 1.00 63.59 184 GLY A C 1
ATOM 1412 O O . GLY A 1 184 ? 23.565 1.363 -19.835 1.00 63.59 184 GLY A O 1
ATOM 1413 N N . ASP A 1 185 ? 24.217 1.433 -21.980 1.00 69.44 185 ASP A N 1
ATOM 1414 C CA . ASP A 1 185 ? 25.373 0.507 -21.912 1.00 69.44 185 ASP A CA 1
ATOM 1415 C C . ASP A 1 185 ? 26.443 0.787 -20.832 1.00 69.44 185 ASP A C 1
ATOM 1417 O O . ASP A 1 185 ? 27.433 0.056 -20.727 1.00 69.44 185 ASP A O 1
ATOM 1421 N N . ASP A 1 186 ? 26.258 1.799 -19.984 1.00 75.44 186 ASP A N 1
ATOM 1422 C CA . ASP A 1 186 ? 27.141 2.076 -18.859 1.00 75.44 186 ASP A CA 1
ATOM 1423 C C . ASP A 1 186 ? 26.993 1.011 -17.755 1.00 75.44 186 ASP A C 1
ATOM 1425 O O . ASP A 1 186 ? 26.208 1.109 -16.801 1.00 75.44 186 ASP A O 1
ATOM 1429 N N . ARG A 1 187 ? 27.784 -0.056 -17.914 1.00 74.50 187 ARG A N 1
ATOM 1430 C CA . ARG A 1 187 ? 27.885 -1.190 -16.987 1.00 74.50 187 ARG A CA 1
ATOM 1431 C C . ARG A 1 187 ? 28.140 -0.754 -15.547 1.00 74.50 187 ARG A C 1
ATOM 1433 O O . ARG A 1 187 ? 27.615 -1.400 -14.643 1.00 74.50 187 ARG A O 1
ATOM 1440 N N . GLY A 1 188 ? 28.928 0.298 -15.315 1.00 74.50 188 GLY A N 1
ATOM 1441 C CA . GLY A 1 188 ? 29.296 0.721 -13.961 1.00 74.50 188 GLY A CA 1
ATOM 1442 C C . GLY A 1 188 ? 28.088 1.233 -13.183 1.00 74.50 188 GLY A C 1
ATOM 1443 O O . GLY A 1 188 ? 27.822 0.802 -12.059 1.00 74.50 188 GLY A O 1
ATOM 1444 N N . TRP A 1 189 ? 27.303 2.094 -13.822 1.00 72.25 189 TRP A N 1
ATOM 1445 C CA . TRP A 1 189 ? 26.112 2.680 -13.223 1.00 72.25 189 TRP A CA 1
ATOM 1446 C C . TRP A 1 189 ? 24.970 1.663 -13.074 1.00 72.25 189 TRP A C 1
ATOM 1448 O O . TRP A 1 189 ? 24.314 1.618 -12.029 1.00 72.25 189 TRP A O 1
ATOM 1458 N N . ARG A 1 190 ? 24.805 0.755 -14.050 1.00 71.62 190 ARG A N 1
ATOM 1459 C CA . ARG A 1 190 ? 23.889 -0.396 -13.943 1.00 71.62 190 ARG A CA 1
ATOM 1460 C C . ARG A 1 190 ? 24.208 -1.270 -12.734 1.00 71.62 190 ARG A C 1
ATOM 1462 O O . ARG A 1 190 ? 23.314 -1.561 -11.940 1.00 71.62 190 ARG A O 1
ATOM 1469 N N . VAL A 1 191 ? 25.471 -1.668 -12.561 1.00 74.19 191 VAL A N 1
ATOM 1470 C CA . VAL A 1 191 ? 25.900 -2.492 -11.418 1.00 74.19 191 VAL A CA 1
ATOM 1471 C C . VAL A 1 191 ? 25.703 -1.736 -10.104 1.00 74.19 191 VAL A C 1
ATOM 1473 O O . VAL A 1 191 ? 25.144 -2.298 -9.164 1.00 74.19 191 VAL A O 1
ATOM 1476 N N . GLY A 1 192 ? 26.075 -0.454 -10.047 1.00 73.75 192 GLY A N 1
ATOM 1477 C CA . GLY A 1 192 ? 25.899 0.381 -8.857 1.00 73.75 192 GLY A CA 1
ATOM 1478 C C . GLY A 1 192 ? 24.441 0.478 -8.399 1.00 73.75 192 GLY A C 1
ATOM 1479 O O . GLY A 1 192 ? 24.144 0.226 -7.231 1.00 73.75 192 GLY A O 1
ATOM 1480 N N . LEU A 1 193 ? 23.514 0.766 -9.318 1.00 71.88 193 LEU A N 1
ATOM 1481 C CA . LEU A 1 193 ? 22.082 0.846 -9.013 1.00 71.88 193 LEU A CA 1
ATOM 1482 C C . LEU A 1 193 ? 21.468 -0.513 -8.680 1.00 71.88 193 LEU A C 1
ATOM 1484 O O . LEU A 1 193 ? 20.633 -0.598 -7.784 1.00 71.88 193 LEU A O 1
ATOM 1488 N N . THR A 1 194 ? 21.906 -1.576 -9.353 1.00 71.50 194 THR A N 1
ATOM 1489 C CA . THR A 1 194 ? 21.483 -2.954 -9.067 1.00 71.50 194 THR A CA 1
ATOM 1490 C C . THR A 1 194 ? 21.868 -3.338 -7.642 1.00 71.50 194 THR A C 1
ATOM 1492 O O . THR A 1 194 ? 21.024 -3.809 -6.884 1.00 71.50 194 THR A O 1
ATOM 1495 N N . VAL A 1 195 ? 23.115 -3.079 -7.234 1.00 71.56 195 VAL A N 1
ATOM 1496 C CA . VAL A 1 195 ? 23.592 -3.339 -5.867 1.00 71.56 195 VAL A CA 1
ATOM 1497 C C . VAL A 1 195 ? 22.864 -2.451 -4.856 1.00 71.56 195 VAL A C 1
ATOM 1499 O O . VAL A 1 195 ? 22.413 -2.946 -3.823 1.00 71.56 195 VAL A O 1
ATOM 1502 N N . ALA A 1 196 ? 22.678 -1.162 -5.156 1.00 72.38 196 ALA A N 1
ATOM 1503 C CA . ALA A 1 196 ? 21.935 -0.249 -4.292 1.00 72.38 196 ALA A CA 1
ATOM 1504 C C . ALA A 1 196 ? 20.484 -0.712 -4.090 1.00 72.38 196 ALA A C 1
ATOM 1506 O O . ALA A 1 196 ? 20.012 -0.759 -2.955 1.00 72.38 196 ALA A O 1
ATOM 1507 N N . ALA A 1 197 ? 19.796 -1.126 -5.157 1.00 71.06 197 ALA A N 1
ATOM 1508 C CA . ALA A 1 197 ? 18.456 -1.695 -5.087 1.00 71.06 197 ALA A CA 1
ATOM 1509 C C . ALA A 1 197 ? 18.459 -3.007 -4.291 1.00 71.06 197 ALA A C 1
ATOM 1511 O O . ALA A 1 197 ? 17.632 -3.171 -3.393 1.00 71.06 197 ALA A O 1
ATOM 1512 N N . LEU A 1 198 ? 19.425 -3.900 -4.541 1.00 70.44 198 LEU A N 1
ATOM 1513 C CA . LEU A 1 198 ? 19.577 -5.185 -3.853 1.00 70.44 198 LEU A CA 1
ATOM 1514 C C . LEU A 1 198 ? 19.754 -5.028 -2.340 1.00 70.44 198 LEU A C 1
ATOM 1516 O O . LEU A 1 198 ? 19.274 -5.870 -1.592 1.00 70.44 198 LEU A O 1
ATOM 1520 N N . VAL A 1 199 ? 20.404 -3.959 -1.880 1.00 73.75 199 VAL A N 1
ATOM 1521 C CA . VAL A 1 199 ? 20.566 -3.665 -0.449 1.00 73.75 199 VAL A CA 1
ATOM 1522 C C . VAL A 1 199 ? 19.358 -2.902 0.101 1.00 73.75 199 VAL A C 1
ATOM 1524 O O . VAL A 1 199 ? 18.839 -3.241 1.168 1.00 73.75 199 VAL A O 1
ATOM 1527 N N . ALA A 1 200 ? 18.871 -1.895 -0.627 1.00 73.19 200 ALA A N 1
ATOM 1528 C CA . ALA A 1 200 ? 17.779 -1.035 -0.186 1.00 73.19 200 ALA A CA 1
ATOM 1529 C C . ALA A 1 200 ? 16.453 -1.794 -0.049 1.00 73.19 200 ALA A C 1
ATOM 1531 O O . ALA A 1 200 ? 15.734 -1.576 0.922 1.00 73.19 200 ALA A O 1
ATOM 1532 N N . GLY A 1 201 ? 16.133 -2.713 -0.964 1.00 71.75 201 GLY A N 1
ATOM 1533 C CA . GLY A 1 201 ? 14.892 -3.494 -0.928 1.00 71.75 201 GLY A CA 1
ATOM 1534 C C . GLY A 1 201 ? 14.738 -4.326 0.353 1.00 71.75 201 GLY A C 1
ATOM 1535 O O . GLY A 1 201 ? 13.794 -4.094 1.114 1.00 71.75 201 GLY A O 1
ATOM 1536 N N . PRO A 1 202 ? 15.672 -5.246 0.657 1.00 72.56 202 PRO A N 1
ATOM 1537 C CA . PRO A 1 202 ? 15.680 -6.008 1.901 1.00 72.56 202 PRO A CA 1
ATOM 1538 C C . PRO A 1 202 ? 15.771 -5.121 3.140 1.00 72.56 202 PRO A C 1
ATOM 1540 O O . PRO A 1 202 ? 15.079 -5.391 4.119 1.00 72.56 202 PRO A O 1
ATOM 1543 N N . ALA A 1 203 ? 16.562 -4.042 3.110 1.00 74.81 203 ALA A N 1
ATOM 1544 C CA . ALA A 1 203 ? 16.630 -3.100 4.225 1.00 74.81 203 ALA A CA 1
ATOM 1545 C C . ALA A 1 203 ? 15.267 -2.443 4.494 1.00 74.81 203 ALA A C 1
ATOM 1547 O O . ALA A 1 203 ? 14.818 -2.410 5.639 1.00 74.81 203 ALA A O 1
ATOM 1548 N N . LEU A 1 204 ? 14.565 -1.990 3.451 1.00 73.56 204 LEU A N 1
ATOM 1549 C CA . LEU A 1 204 ? 13.220 -1.423 3.549 1.00 73.56 204 LEU A CA 1
ATOM 1550 C C . LEU A 1 204 ? 12.197 -2.463 4.011 1.00 73.56 204 LEU A C 1
ATOM 1552 O O . LEU A 1 204 ? 11.363 -2.146 4.854 1.00 73.56 204 LEU A O 1
ATOM 1556 N N . MET A 1 205 ? 12.277 -3.707 3.534 1.00 71.56 205 MET A N 1
ATOM 1557 C CA . MET A 1 205 ? 11.419 -4.803 3.998 1.00 71.56 205 MET A CA 1
ATOM 1558 C C . MET A 1 205 ? 11.665 -5.142 5.473 1.00 71.56 205 MET A C 1
ATOM 1560 O O . MET A 1 205 ? 10.717 -5.293 6.244 1.00 71.56 205 MET A O 1
ATOM 1564 N N . LEU A 1 206 ? 12.927 -5.209 5.900 1.00 74.62 206 LEU A N 1
ATOM 1565 C CA . LEU A 1 206 ? 13.301 -5.422 7.297 1.00 74.62 206 LEU A CA 1
ATOM 1566 C C . LEU A 1 206 ? 12.838 -4.264 8.177 1.00 74.62 206 LEU A C 1
ATOM 1568 O O . LEU A 1 206 ? 12.337 -4.497 9.276 1.00 74.62 206 LEU A O 1
ATOM 1572 N N . LEU A 1 207 ? 12.953 -3.027 7.699 1.00 73.44 207 LEU A N 1
ATOM 1573 C CA . LEU A 1 207 ? 12.485 -1.839 8.404 1.00 73.44 207 LEU A CA 1
ATOM 1574 C C . LEU A 1 207 ? 10.950 -1.812 8.478 1.00 73.44 207 LEU A C 1
ATOM 1576 O O . LEU A 1 207 ? 10.396 -1.522 9.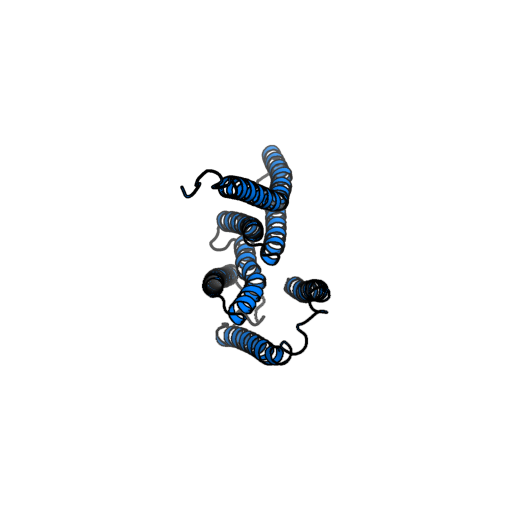538 1.00 73.44 207 LEU A O 1
ATOM 1580 N N . ALA A 1 208 ? 10.263 -2.220 7.410 1.00 69.44 208 ALA A N 1
ATOM 1581 C CA . ALA A 1 208 ? 8.813 -2.386 7.366 1.00 69.44 208 ALA A CA 1
ATOM 1582 C C . ALA A 1 208 ? 8.315 -3.521 8.276 1.00 69.44 208 ALA A C 1
ATOM 1584 O O . ALA A 1 208 ? 7.229 -3.404 8.835 1.00 69.44 208 ALA A O 1
ATOM 1585 N N . TRP A 1 209 ? 9.100 -4.583 8.482 1.00 72.12 209 TRP A N 1
ATOM 1586 C CA . TRP A 1 209 ? 8.781 -5.661 9.423 1.00 72.12 209 TRP A CA 1
ATOM 1587 C C . TRP A 1 209 ? 9.096 -5.261 10.869 1.00 72.12 209 TRP A C 1
ATOM 1589 O O . TRP A 1 209 ? 8.234 -5.301 11.751 1.00 72.12 209 TRP A O 1
ATOM 1599 N N . LYS A 1 210 ? 10.359 -4.933 11.160 1.00 79.38 210 LYS A N 1
ATOM 1600 C CA . LYS A 1 210 ? 10.887 -4.759 12.525 1.00 79.38 210 LYS A CA 1
ATOM 1601 C C . LYS A 1 210 ? 10.608 -3.376 13.097 1.00 79.38 210 LYS A C 1
ATOM 1603 O O . LYS A 1 210 ? 10.427 -3.261 14.311 1.00 79.38 210 LYS A O 1
ATOM 1608 N N . GLY A 1 211 ? 10.529 -2.349 12.253 1.00 76.69 211 GLY A N 1
ATOM 1609 C CA . GLY A 1 211 ? 10.162 -0.988 12.647 1.00 76.69 211 GLY A CA 1
ATOM 1610 C C . GLY A 1 211 ? 8.862 -0.943 13.457 1.00 76.69 211 GLY A C 1
ATOM 1611 O O . GLY A 1 211 ? 8.876 -0.412 14.571 1.00 76.69 211 GLY A O 1
ATOM 1612 N N . PRO A 1 212 ? 7.770 -1.579 12.992 1.00 71.44 212 PRO A N 1
ATOM 1613 C CA . PRO A 1 212 ? 6.537 -1.706 13.756 1.00 71.44 212 PRO A CA 1
ATOM 1614 C C . PRO A 1 212 ? 6.707 -2.225 15.186 1.00 71.44 212 PRO A C 1
ATOM 1616 O O . PRO A 1 212 ? 6.257 -1.596 16.149 1.00 71.44 212 PRO A O 1
ATOM 1619 N N . ALA A 1 213 ? 7.386 -3.364 15.331 1.00 76.56 213 ALA A N 1
ATOM 1620 C CA . ALA A 1 213 ? 7.602 -4.014 16.618 1.00 76.56 213 ALA A CA 1
ATOM 1621 C C . ALA A 1 213 ? 8.450 -3.138 17.550 1.00 76.56 213 ALA A C 1
ATOM 1623 O O . ALA A 1 213 ? 8.188 -3.047 18.752 1.00 76.56 213 ALA A O 1
ATOM 1624 N N . TRP A 1 214 ? 9.441 -2.444 16.993 1.00 80.19 214 TRP A N 1
ATOM 1625 C CA . TRP A 1 214 ? 10.294 -1.531 17.739 1.00 80.19 214 TRP A CA 1
ATOM 1626 C C . TRP A 1 214 ? 9.535 -0.301 18.253 1.00 80.19 214 TRP A C 1
ATOM 1628 O O . TRP A 1 214 ? 9.670 0.056 19.427 1.00 80.19 214 TRP A O 1
ATOM 1638 N N . ILE A 1 215 ? 8.679 0.304 17.421 1.00 80.19 215 ILE A N 1
ATOM 1639 C CA . ILE A 1 215 ? 7.812 1.426 17.815 1.00 80.19 215 ILE A CA 1
ATOM 1640 C C . ILE A 1 215 ? 6.838 0.989 18.917 1.00 80.19 215 ILE A C 1
ATOM 1642 O O . ILE A 1 215 ? 6.681 1.698 19.916 1.00 80.19 215 ILE A O 1
ATOM 1646 N N . ALA A 1 216 ? 6.226 -0.191 18.779 1.00 77.12 216 ALA A N 1
ATOM 1647 C CA . ALA A 1 216 ? 5.332 -0.746 19.793 1.00 77.12 216 ALA A CA 1
ATOM 1648 C C . ALA A 1 216 ? 6.056 -0.956 21.136 1.00 77.12 216 ALA A C 1
ATOM 1650 O O . ALA A 1 216 ? 5.587 -0.481 22.172 1.00 77.12 216 ALA A O 1
ATOM 1651 N N . LYS A 1 217 ? 7.252 -1.561 21.118 1.00 84.75 217 LYS A N 1
ATOM 1652 C CA . LYS A 1 217 ? 8.080 -1.776 22.317 1.00 84.75 217 LYS A CA 1
ATOM 1653 C C . LYS A 1 217 ? 8.480 -0.460 22.991 1.00 84.75 217 LYS A C 1
ATOM 1655 O O . LYS A 1 217 ? 8.445 -0.361 24.216 1.00 84.75 217 LYS A O 1
ATOM 1660 N N . ARG A 1 218 ? 8.826 0.573 22.212 1.00 87.06 218 ARG A N 1
ATOM 1661 C CA . ARG A 1 218 ? 9.123 1.920 22.738 1.00 87.06 218 ARG A CA 1
ATOM 1662 C C . ARG A 1 218 ? 7.908 2.561 23.411 1.00 87.06 218 ARG A C 1
ATOM 1664 O O . ARG A 1 218 ? 8.068 3.179 24.461 1.00 87.06 218 ARG A O 1
ATOM 1671 N N . ARG A 1 219 ? 6.706 2.405 22.844 1.00 82.88 219 ARG A N 1
ATOM 1672 C CA . ARG A 1 219 ? 5.465 2.920 23.449 1.00 82.88 219 ARG A CA 1
ATOM 1673 C C . ARG A 1 219 ? 5.152 2.251 24.784 1.00 82.88 219 ARG A C 1
ATOM 1675 O O . ARG A 1 219 ? 4.854 2.967 25.733 1.00 82.88 219 ARG A O 1
ATOM 1682 N N . ILE A 1 220 ? 5.276 0.926 24.864 1.00 85.38 220 ILE A N 1
ATOM 1683 C CA . ILE A 1 220 ? 5.046 0.166 26.104 1.00 85.38 220 ILE A CA 1
ATOM 1684 C C . ILE A 1 220 ? 6.011 0.632 27.198 1.00 85.38 220 ILE A C 1
ATOM 1686 O O . ILE A 1 220 ? 5.565 1.071 28.251 1.00 85.38 220 ILE A O 1
ATOM 1690 N N . ARG A 1 221 ? 7.316 0.694 26.899 1.00 91.12 221 ARG A N 1
ATOM 1691 C CA . ARG A 1 221 ? 8.330 1.192 27.849 1.00 91.12 221 ARG A CA 1
ATOM 1692 C C . ARG A 1 221 ? 8.057 2.618 28.327 1.00 91.12 221 ARG A C 1
ATOM 1694 O O . ARG A 1 221 ? 8.298 2.948 29.484 1.00 91.12 221 ARG A O 1
ATOM 1701 N N . ARG A 1 222 ? 7.590 3.497 27.434 1.00 90.62 222 ARG A N 1
ATOM 1702 C CA . ARG A 1 222 ? 7.231 4.876 27.799 1.00 90.62 222 ARG A CA 1
ATOM 1703 C C . ARG A 1 222 ? 6.016 4.903 28.725 1.00 90.62 222 ARG A C 1
ATOM 1705 O O . ARG A 1 222 ? 5.991 5.708 29.648 1.00 90.62 222 ARG A O 1
ATOM 1712 N N . TRP A 1 223 ? 5.032 4.046 28.475 1.00 87.94 223 TRP A N 1
ATOM 1713 C CA . TRP A 1 223 ? 3.848 3.929 29.317 1.00 87.94 223 TRP A CA 1
ATOM 1714 C C . TRP A 1 223 ? 4.196 3.380 30.704 1.00 87.94 223 TRP A C 1
ATOM 1716 O O . TRP A 1 223 ? 3.812 4.005 31.684 1.00 87.94 223 TRP A O 1
ATOM 1726 N N . GLU A 1 224 ? 5.017 2.328 30.786 1.00 92.06 224 GLU A N 1
ATOM 1727 C CA . GLU A 1 224 ? 5.521 1.760 32.048 1.00 92.06 224 GLU A CA 1
ATOM 1728 C C . GLU A 1 224 ? 6.219 2.816 32.919 1.00 92.06 224 GLU A C 1
ATOM 1730 O O . GLU A 1 224 ? 5.889 2.964 34.096 1.00 92.06 224 GLU A O 1
ATOM 1735 N N . ARG A 1 225 ? 7.110 3.627 32.325 1.00 91.31 225 ARG A N 1
ATOM 1736 C CA . ARG A 1 225 ? 7.772 4.744 33.029 1.00 91.31 225 ARG A CA 1
ATOM 1737 C C . ARG A 1 225 ? 6.790 5.804 33.526 1.00 91.31 225 ARG A C 1
ATOM 1739 O O . ARG A 1 225 ? 6.975 6.369 34.595 1.00 91.31 225 ARG A O 1
ATOM 1746 N N . LEU A 1 226 ? 5.754 6.118 32.749 1.00 90.88 226 LEU A N 1
ATOM 1747 C CA . LEU A 1 226 ? 4.747 7.099 33.165 1.00 90.88 226 LEU A CA 1
ATOM 1748 C C . LEU A 1 226 ? 3.820 6.539 34.249 1.00 90.88 226 LEU A C 1
ATOM 1750 O O . LEU A 1 226 ? 3.400 7.287 35.129 1.00 90.88 226 LEU A O 1
ATOM 1754 N N . SER A 1 227 ? 3.507 5.242 34.206 1.00 88.94 227 SER A N 1
ATOM 1755 C CA . SER A 1 227 ? 2.735 4.584 35.258 1.00 88.94 227 SER A CA 1
ATOM 1756 C C . SER A 1 227 ? 3.523 4.470 36.559 1.00 88.94 227 SER A C 1
ATOM 1758 O O . SER A 1 227 ? 2.938 4.712 37.608 1.00 88.94 227 SER A O 1
ATOM 1760 N N . SER A 1 228 ? 4.834 4.199 36.513 1.00 88.50 228 SER A N 1
ATOM 1761 C CA . SER A 1 228 ? 5.665 4.142 37.722 1.00 88.50 228 SER A CA 1
ATOM 1762 C C . SER A 1 228 ? 5.772 5.505 38.409 1.00 88.50 228 SER A C 1
ATOM 1764 O O . SER A 1 228 ? 5.677 5.574 39.626 1.00 88.50 228 SER A O 1
ATOM 1766 N N . LEU A 1 229 ? 5.860 6.598 37.641 1.00 85.56 229 LEU A N 1
ATOM 1767 C CA . LEU A 1 229 ? 5.858 7.965 38.183 1.00 85.56 229 LEU A CA 1
ATOM 1768 C C . LEU A 1 229 ? 4.509 8.378 38.794 1.00 85.56 229 LEU A C 1
ATOM 1770 O O . LEU A 1 229 ? 4.467 9.210 39.691 1.00 85.56 229 LEU A O 1
ATOM 1774 N N . ARG A 1 230 ? 3.387 7.823 38.317 1.00 82.31 230 ARG A N 1
ATOM 1775 C CA . ARG A 1 230 ? 2.058 8.064 38.917 1.00 82.31 230 ARG A CA 1
ATOM 1776 C C . ARG A 1 230 ? 1.763 7.160 40.110 1.00 82.31 230 ARG A C 1
ATOM 1778 O O . ARG A 1 230 ? 0.902 7.503 40.913 1.00 82.31 230 ARG A O 1
ATOM 1785 N N . ALA A 1 231 ? 2.418 6.004 40.173 1.00 75.75 231 ALA A N 1
ATOM 1786 C CA . ALA A 1 231 ? 2.293 5.046 41.260 1.00 75.75 231 ALA A CA 1
ATOM 1787 C C . ALA A 1 231 ? 3.166 5.409 42.470 1.00 75.75 231 ALA A C 1
ATOM 1789 O O . ALA A 1 231 ? 3.049 4.738 43.495 1.00 75.75 231 ALA A O 1
ATOM 1790 N N . GLU A 1 232 ? 3.996 6.462 42.388 1.00 69.75 232 GLU A N 1
ATOM 1791 C CA . GLU A 1 232 ? 4.625 7.018 43.583 1.00 69.75 232 GLU A CA 1
ATOM 1792 C C . GLU A 1 232 ? 3.534 7.414 44.585 1.00 69.75 232 GLU A C 1
ATOM 1794 O O . GLU A 1 232 ? 2.628 8.200 44.273 1.00 69.75 232 GLU A O 1
ATOM 1799 N N . PRO A 1 233 ? 3.555 6.816 45.781 1.00 61.28 233 PRO A N 1
ATOM 1800 C CA . PRO A 1 233 ? 2.447 6.924 46.692 1.00 61.28 233 PRO A CA 1
ATOM 1801 C C . PRO A 1 233 ? 2.387 8.347 47.240 1.00 61.28 233 PRO A C 1
ATOM 1803 O O . PRO A 1 233 ? 3.377 8.902 47.715 1.00 61.28 233 PRO A O 1
ATOM 1806 N N . ARG A 1 234 ? 1.174 8.906 47.300 1.00 60.22 234 ARG A N 1
ATOM 1807 C CA . ARG A 1 234 ? 0.816 9.980 48.242 1.00 60.22 234 ARG A CA 1
ATOM 1808 C C . ARG A 1 234 ? 0.901 9.464 49.695 1.00 60.22 234 ARG A C 1
ATOM 1810 O O . ARG A 1 234 ? -0.026 9.653 50.472 1.00 60.22 234 ARG A O 1
ATOM 1817 N N . ALA A 1 235 ? 1.994 8.800 50.066 1.00 59.25 235 ALA A N 1
ATOM 1818 C CA . ALA A 1 235 ? 2.249 8.241 51.390 1.00 59.25 235 ALA A CA 1
ATOM 1819 C C . ALA A 1 235 ? 2.583 9.315 52.441 1.00 59.25 235 ALA A C 1
ATOM 1821 O O . ALA A 1 235 ? 2.770 8.984 53.603 1.00 59.25 235 ALA A O 1
ATOM 1822 N N . GLY A 1 236 ? 2.640 10.599 52.068 1.00 57.28 236 GLY A N 1
ATOM 1823 C CA . GLY A 1 236 ? 3.002 11.688 52.982 1.00 57.28 236 GLY A CA 1
ATOM 1824 C C . GLY A 1 236 ? 1.861 12.599 53.435 1.00 57.28 236 GLY A C 1
ATOM 1825 O O . GLY A 1 236 ? 2.125 13.555 54.154 1.00 57.28 236 GLY A O 1
ATOM 1826 N N . ARG A 1 237 ? 0.603 12.376 53.023 1.00 60.12 237 ARG A N 1
ATOM 1827 C CA . ARG A 1 237 ? -0.513 13.240 53.454 1.00 60.12 237 ARG A CA 1
ATOM 1828 C C . ARG A 1 237 ? -1.231 12.611 54.649 1.00 60.12 237 ARG A C 1
ATOM 1830 O O . ARG A 1 237 ? -2.346 12.112 54.528 1.00 60.12 237 ARG A O 1
ATOM 1837 N N . SER A 1 238 ? -0.543 12.585 55.791 1.00 66.62 238 SER A N 1
ATOM 1838 C CA . SER A 1 238 ? -1.178 12.290 57.074 1.00 66.62 238 SER A CA 1
ATOM 1839 C C . SER A 1 238 ? -2.195 13.390 57.367 1.00 66.62 238 SER A C 1
ATOM 1841 O O . SER A 1 238 ? -1.817 14.553 57.505 1.00 66.62 238 SER A O 1
ATOM 1843 N N . TRP A 1 239 ? -3.471 13.026 57.438 1.00 65.12 239 TRP A N 1
ATOM 1844 C CA . TRP A 1 239 ? -4.510 13.874 58.008 1.00 65.12 239 TRP A CA 1
ATOM 1845 C C . TRP A 1 239 ? -4.258 13.941 59.515 1.00 65.12 239 TRP A C 1
ATOM 1847 O O . TRP A 1 239 ? -4.589 13.005 60.241 1.00 65.12 239 TRP A O 1
ATOM 1857 N N . ARG A 1 240 ? -3.568 14.990 59.955 1.00 66.38 240 ARG A N 1
ATOM 1858 C CA . ARG A 1 240 ? -3.568 15.436 61.345 1.00 66.38 240 ARG A CA 1
ATOM 1859 C C . ARG A 1 240 ? -4.271 16.776 61.400 1.00 66.38 240 ARG A C 1
ATOM 1861 O O . ARG A 1 240 ? -4.056 17.561 60.450 1.00 66.38 240 ARG A O 1
#

pLDDT: mean 71.33, std 17.0, range [30.5, 93.81]

Radius of gyration: 23.62 Å; chains: 1; bounding box: 59×36×90 Å

Foldseek 3Di:
DVVVLVVVVVVVVVVVVVVPVVVPPPDDDPPVPVVPVVVVVVVVVVVVVVVVCCVVVPDPVPPPPDPDDDLQNLLVVLVVLLVVLVVLVVQLVVLVVDPDPSSVVSNLVSLQVNLCSNQVSLLSCLVSVRVVHNVVSLVVLLVQLLVLLVCCLVVVNVNSLVSSLVSLVVSLVVQLVCLVPPVPPPPVVSVVSVVVSVVVSVVSNCCSVVVSVVVVVVVVVVVVVVVVVVPPDPPPPPPD

Secondary structure (DSSP, 8-state):
-HHHHHHHHHHHHHHHHHHHHTTTTTT-SSSSSTTHHHHHHHHHHHHHHHHHHHHHS--TTSSS--S---HHHHHHHHHHHHHHHHHHHHHHHHHHTS--HHHHHHHHHHHHHHHHHHHHHHHHHHHTTGGG--HHHHHHHHHHHHHHHHHHHHHT-HHHHHHHHHHHHHHHHHHHHHHHHHS-S-HHHHHHHHHHHHHHHHHHHHHHHHHHHHHHHHHHHHHHHHHHHHSS--TT----